Protein AF-A0A428YXH5-F1 (afdb_monomer_lite)

pLDDT: mean 94.92, std 3.74, range [67.31, 98.81]

Radius of gyration: 22.17 Å; chains: 1; bounding box: 50×58×54 Å

Structure (mmCIF, N/CA/C/O backbone):
data_AF-A0A428YXH5-F1
#
_entry.id   AF-A0A428YXH5-F1
#
loop_
_atom_site.group_PDB
_atom_site.id
_atom_site.type_symbol
_atom_site.label_atom_id
_atom_site.label_alt_id
_atom_site.label_comp_id
_atom_site.label_asym_id
_atom_site.label_entity_id
_atom_site.label_seq_id
_atom_site.pdbx_PDB_ins_code
_atom_site.Cartn_x
_atom_site.Cartn_y
_atom_site.Cartn_z
_atom_site.occupancy
_atom_site.B_iso_or_equiv
_atom_site.auth_seq_id
_atom_site.auth_comp_id
_atom_site.auth_asym_id
_atom_site.auth_atom_id
_atom_site.pdbx_PDB_model_num
ATOM 1 N N . MET A 1 1 ? 7.420 -21.047 4.484 1.00 90.00 1 MET A N 1
ATOM 2 C CA . MET A 1 1 ? 7.781 -21.861 3.305 1.00 90.00 1 MET A CA 1
ATOM 3 C C . MET A 1 1 ? 7.416 -21.062 2.076 1.00 90.00 1 MET A C 1
ATOM 5 O O . MET A 1 1 ? 6.376 -20.419 2.118 1.00 90.00 1 MET A O 1
ATOM 9 N N . GLU A 1 2 ? 8.253 -21.081 1.046 1.00 94.19 2 GLU A N 1
ATOM 10 C CA . GLU A 1 2 ? 8.019 -20.369 -0.214 1.00 94.19 2 GLU A CA 1
ATOM 11 C C . GLU A 1 2 ? 7.899 -21.374 -1.360 1.00 94.19 2 GLU A C 1
ATOM 13 O O . GLU A 1 2 ? 8.556 -22.419 -1.335 1.00 94.19 2 GLU A O 1
ATOM 18 N N . TRP A 1 3 ? 7.028 -21.085 -2.321 1.00 95.62 3 TRP A N 1
ATOM 19 C CA . TRP A 1 3 ? 6.776 -21.913 -3.494 1.00 95.62 3 TRP A CA 1
ATOM 20 C C . TRP A 1 3 ? 6.315 -21.038 -4.667 1.00 95.62 3 TRP A C 1
ATOM 22 O O . TRP A 1 3 ? 5.661 -20.019 -4.453 1.00 95.62 3 TRP A O 1
ATOM 32 N N . SER A 1 4 ? 6.641 -21.446 -5.894 1.00 96.00 4 SER A N 1
ATOM 33 C CA . SER A 1 4 ? 6.194 -20.790 -7.127 1.00 96.00 4 SER A CA 1
ATOM 34 C C . SER A 1 4 ? 5.647 -21.825 -8.111 1.00 96.00 4 SER A C 1
ATOM 36 O O . SER A 1 4 ? 6.194 -22.926 -8.239 1.00 96.00 4 SER A O 1
ATOM 38 N N . GLY A 1 5 ? 4.566 -21.471 -8.804 1.00 94.06 5 GLY A N 1
ATOM 39 C CA . GLY A 1 5 ? 3.959 -22.272 -9.863 1.00 94.06 5 GLY A CA 1
ATOM 40 C C . GLY A 1 5 ? 2.833 -23.196 -9.377 1.00 94.06 5 GLY A C 1
ATOM 41 O O . GLY A 1 5 ? 2.255 -22.978 -8.312 1.00 94.06 5 GLY A O 1
ATOM 42 N N . PRO A 1 6 ? 2.483 -24.251 -10.135 1.00 94.25 6 PRO A N 1
ATOM 43 C CA . PRO A 1 6 ? 1.333 -25.102 -9.824 1.00 94.25 6 PRO A CA 1
ATOM 44 C C . PRO A 1 6 ? 1.511 -25.944 -8.558 1.00 94.25 6 PRO A C 1
ATOM 46 O O . PRO A 1 6 ? 2.630 -26.153 -8.076 1.00 94.25 6 PRO A O 1
ATOM 49 N N . ASP A 1 7 ? 0.397 -26.481 -8.046 1.00 92.75 7 ASP A N 1
ATOM 50 C CA . ASP A 1 7 ? 0.422 -27.456 -6.955 1.00 92.75 7 ASP A CA 1
ATOM 51 C C . ASP A 1 7 ? 1.042 -28.766 -7.451 1.00 92.75 7 ASP A C 1
ATOM 53 O O . ASP A 1 7 ? 0.392 -29.591 -8.090 1.00 92.75 7 ASP A O 1
ATOM 57 N N . ARG A 1 8 ? 2.340 -28.949 -7.192 1.00 93.62 8 ARG A N 1
ATOM 58 C CA . ARG A 1 8 ? 3.073 -30.190 -7.489 1.00 93.62 8 ARG A CA 1
ATOM 59 C C . ARG A 1 8 ? 3.195 -31.068 -6.239 1.00 93.62 8 ARG A C 1
ATOM 61 O O . ARG A 1 8 ? 4.248 -31.651 -5.992 1.00 93.62 8 ARG A O 1
ATOM 68 N N . GLY A 1 9 ? 2.132 -31.119 -5.431 1.00 93.94 9 GLY A N 1
ATOM 69 C CA . GLY A 1 9 ? 2.087 -31.827 -4.147 1.00 93.94 9 GLY A CA 1
ATOM 70 C C . GLY A 1 9 ? 2.561 -30.981 -2.962 1.00 93.94 9 GLY A C 1
ATOM 71 O O . GLY A 1 9 ? 2.849 -31.516 -1.888 1.00 93.94 9 GLY A O 1
ATOM 72 N N . ILE A 1 10 ? 2.656 -29.659 -3.134 1.00 94.31 10 ILE A N 1
ATOM 73 C CA . ILE A 1 10 ? 3.102 -28.751 -2.074 1.00 94.31 10 ILE A CA 1
ATOM 74 C C . ILE A 1 10 ? 2.068 -28.688 -0.947 1.00 94.31 10 ILE A C 1
ATOM 76 O O . ILE A 1 10 ? 2.450 -28.689 0.226 1.00 94.31 10 ILE A O 1
ATOM 80 N N . ALA A 1 11 ? 0.772 -28.713 -1.273 1.00 93.62 11 ALA A N 1
ATOM 81 C CA . ALA A 1 11 ? -0.293 -28.703 -0.274 1.00 93.62 11 ALA A CA 1
ATOM 82 C C . ALA A 1 11 ? -0.211 -29.928 0.655 1.00 93.62 11 ALA A C 1
ATOM 84 O O . ALA A 1 11 ? -0.245 -29.785 1.882 1.00 93.62 11 ALA A O 1
ATOM 85 N N . ASP A 1 12 ? -0.001 -31.119 0.086 1.00 95.06 12 ASP A N 1
ATOM 86 C CA . ASP A 1 12 ? 0.174 -32.362 0.842 1.00 95.06 12 ASP A CA 1
ATOM 87 C C . ASP A 1 12 ? 1.470 -32.361 1.661 1.00 95.06 12 ASP A C 1
ATOM 89 O O . ASP A 1 12 ? 1.466 -32.727 2.841 1.00 95.06 12 ASP A O 1
ATOM 93 N N . ALA A 1 13 ? 2.578 -31.890 1.078 1.00 94.25 13 ALA A N 1
ATOM 94 C CA . ALA A 1 13 ? 3.861 -31.791 1.771 1.00 94.25 13 ALA A CA 1
ATOM 95 C C . ALA A 1 13 ? 3.795 -30.847 2.984 1.00 94.25 13 ALA A C 1
ATOM 97 O O . ALA A 1 13 ? 4.360 -31.145 4.042 1.00 94.25 13 ALA A O 1
ATOM 98 N N . VAL A 1 14 ? 3.083 -29.724 2.856 1.00 95.19 14 VAL A N 1
ATOM 99 C CA . VAL A 1 14 ? 2.804 -28.805 3.967 1.00 95.19 14 VAL A CA 1
ATOM 100 C C . VAL A 1 14 ? 1.867 -29.463 4.981 1.00 95.19 14 VAL A C 1
ATOM 102 O O . VAL A 1 14 ? 2.112 -29.374 6.184 1.00 95.19 14 VAL A O 1
ATOM 105 N N . GLY A 1 15 ? 0.830 -30.169 4.523 1.00 93.69 15 GLY A N 1
ATOM 106 C CA . GLY A 1 15 ? -0.119 -30.884 5.379 1.00 93.69 15 GLY A CA 1
ATOM 107 C C . GLY A 1 15 ? 0.528 -31.953 6.261 1.00 93.69 15 GLY A C 1
ATOM 108 O O . GLY A 1 15 ? 0.176 -32.090 7.433 1.00 93.69 15 GLY A O 1
ATOM 109 N N . ALA A 1 16 ? 1.531 -32.659 5.739 1.00 94.50 16 ALA A N 1
ATOM 110 C CA . ALA A 1 16 ? 2.276 -33.676 6.476 1.00 94.50 16 ALA A CA 1
ATOM 111 C C . ALA A 1 16 ? 3.211 -33.096 7.559 1.00 94.50 16 ALA A C 1
ATOM 113 O O . ALA A 1 16 ? 3.666 -33.827 8.442 1.00 94.50 16 ALA A O 1
ATOM 114 N N . ARG A 1 17 ? 3.515 -31.790 7.523 1.00 92.94 17 ARG A N 1
ATOM 115 C CA . ARG A 1 17 ? 4.521 -31.152 8.385 1.00 92.94 17 ARG A CA 1
ATOM 116 C C . ARG A 1 17 ? 3.881 -30.203 9.389 1.00 92.94 17 ARG A C 1
ATOM 118 O O . ARG A 1 17 ? 3.603 -29.042 9.107 1.00 92.94 17 ARG A O 1
ATOM 125 N N . LEU A 1 18 ? 3.753 -30.674 10.627 1.00 85.06 18 LEU A N 1
ATOM 126 C CA . LEU A 1 18 ? 3.058 -29.955 11.705 1.00 85.06 18 LEU A CA 1
ATOM 127 C C . LEU A 1 18 ? 3.687 -28.600 12.080 1.00 85.06 18 LEU A C 1
ATOM 129 O O . LEU A 1 18 ? 2.999 -27.755 12.652 1.00 85.06 18 LEU A O 1
ATOM 133 N N . GLY A 1 19 ? 4.974 -28.402 11.777 1.00 91.88 19 GLY A N 1
ATOM 134 C CA . GLY A 1 19 ? 5.712 -27.172 12.076 1.00 91.88 19 GLY A CA 1
ATOM 135 C C . GLY A 1 19 ? 5.505 -26.036 11.069 1.00 91.88 19 GLY A C 1
ATOM 136 O O . GLY A 1 19 ? 5.832 -24.893 11.377 1.00 91.88 19 GLY A O 1
ATOM 137 N N . ILE A 1 20 ? 4.952 -26.303 9.881 1.00 93.94 20 ILE A N 1
ATOM 138 C CA . ILE A 1 20 ? 4.776 -25.264 8.860 1.00 93.94 20 ILE A CA 1
ATOM 139 C C . ILE A 1 20 ? 3.468 -24.515 9.121 1.00 93.94 20 ILE A C 1
ATOM 141 O O . ILE A 1 20 ? 2.376 -25.063 8.990 1.00 93.94 20 ILE A O 1
ATOM 145 N N . ARG A 1 21 ? 3.586 -23.237 9.498 1.00 96.69 21 ARG A N 1
ATOM 146 C CA . ARG A 1 21 ? 2.443 -22.347 9.785 1.00 96.69 21 ARG A CA 1
ATOM 147 C C . ARG A 1 21 ? 2.279 -21.208 8.773 1.00 96.69 21 ARG A C 1
ATOM 149 O O . ARG A 1 21 ? 1.252 -20.537 8.802 1.00 96.69 21 ARG A O 1
ATOM 156 N N . PHE A 1 22 ? 3.257 -21.028 7.885 1.00 97.00 22 PHE A N 1
ATOM 157 C CA . PHE A 1 22 ? 3.328 -19.931 6.919 1.00 97.00 22 PHE A CA 1
ATOM 158 C C . PHE A 1 22 ? 3.667 -20.472 5.530 1.00 97.00 22 PHE A C 1
ATOM 160 O O . PHE A 1 22 ? 4.680 -21.171 5.371 1.00 97.00 22 PHE A O 1
ATOM 167 N N . LEU A 1 23 ? 2.854 -20.112 4.539 1.00 97.44 23 LEU A N 1
ATOM 168 C CA . LEU A 1 23 ? 3.078 -20.432 3.132 1.00 97.44 23 LEU A CA 1
ATOM 169 C C . LEU A 1 23 ? 2.998 -19.161 2.286 1.00 97.44 23 LEU A C 1
ATOM 171 O O . LEU A 1 23 ? 1.992 -18.455 2.316 1.00 97.44 23 LEU A O 1
ATOM 175 N N . TYR A 1 24 ? 4.057 -18.908 1.529 1.00 97.31 24 TYR A N 1
ATOM 176 C CA . TYR A 1 24 ? 4.120 -17.916 0.467 1.00 97.31 24 TYR A CA 1
ATOM 177 C C . TYR A 1 24 ? 4.085 -18.673 -0.854 1.00 97.31 24 TYR A C 1
ATOM 179 O O . TYR A 1 24 ? 4.932 -19.534 -1.085 1.00 97.31 24 TYR A O 1
ATOM 187 N N . TRP A 1 25 ? 3.093 -18.390 -1.685 1.00 97.69 25 TRP A N 1
ATOM 188 C CA . TRP A 1 25 ? 2.884 -19.080 -2.947 1.00 97.69 25 TRP A CA 1
ATOM 189 C C . TRP A 1 25 ? 2.698 -18.047 -4.059 1.00 97.69 25 TRP A C 1
ATOM 191 O O . TRP A 1 25 ? 1.681 -17.351 -4.090 1.00 97.69 25 TRP A O 1
ATOM 201 N N . SER A 1 26 ? 3.690 -17.919 -4.942 1.00 96.38 26 SER A N 1
ATOM 202 C CA . SER A 1 26 ? 3.596 -17.100 -6.157 1.00 96.38 26 SER A CA 1
ATOM 203 C C . SER A 1 26 ? 3.198 -17.943 -7.365 1.00 96.38 26 SER A C 1
ATOM 205 O O . SER A 1 26 ? 3.403 -19.155 -7.383 1.00 96.38 26 SER A O 1
ATOM 207 N N . ASP A 1 27 ? 2.624 -17.313 -8.386 1.00 95.38 27 ASP A N 1
ATOM 208 C CA . ASP A 1 27 ? 2.229 -17.986 -9.631 1.00 95.38 27 ASP A CA 1
ATOM 209 C C . ASP A 1 27 ? 1.323 -19.202 -9.375 1.00 95.38 27 ASP A C 1
ATOM 211 O O . ASP A 1 27 ? 1.410 -20.234 -10.042 1.00 95.38 27 ASP A O 1
ATOM 215 N N . ALA A 1 28 ? 0.479 -19.096 -8.344 1.00 95.75 28 ALA A N 1
ATOM 216 C CA . ALA A 1 28 ? -0.503 -20.108 -8.010 1.00 95.75 28 ALA A CA 1
ATOM 217 C C . ALA A 1 28 ? -1.552 -20.195 -9.124 1.00 95.75 28 ALA A C 1
ATOM 219 O O . ALA A 1 28 ? -2.045 -19.175 -9.609 1.00 95.75 28 ALA A O 1
ATOM 220 N N . VAL A 1 29 ? -1.922 -21.414 -9.509 1.00 95.69 29 VAL A N 1
ATOM 221 C CA . VAL A 1 29 ? -2.861 -21.651 -10.612 1.00 95.69 29 VAL A CA 1
ATOM 222 C C . VAL A 1 29 ? -3.958 -22.621 -10.198 1.00 95.69 29 VAL A C 1
ATOM 224 O O . VAL A 1 29 ? -3.725 -23.553 -9.426 1.00 95.69 29 VAL A O 1
ATOM 227 N N . GLY A 1 30 ? -5.153 -22.433 -10.754 1.00 96.00 30 GLY A N 1
ATOM 228 C CA . GLY A 1 30 ? -6.262 -23.366 -10.596 1.00 96.00 30 GLY A CA 1
ATOM 229 C C . GLY A 1 30 ? -6.891 -23.353 -9.204 1.00 96.00 30 GLY A C 1
ATOM 230 O O . GLY A 1 30 ? -7.218 -22.295 -8.675 1.00 96.00 30 GLY A O 1
ATOM 231 N N . ASP A 1 31 ? -7.134 -24.537 -8.647 1.00 97.38 31 ASP A N 1
ATOM 232 C CA . ASP A 1 31 ? -7.886 -24.733 -7.407 1.00 97.38 31 ASP A CA 1
ATOM 233 C C . ASP A 1 31 ? -6.962 -25.278 -6.313 1.00 97.38 31 ASP A C 1
ATOM 235 O O . ASP A 1 31 ? -6.373 -26.347 -6.472 1.00 97.38 31 ASP A O 1
ATOM 239 N N . LEU A 1 32 ? -6.845 -24.558 -5.197 1.00 97.62 32 LEU A N 1
ATOM 240 C CA . LEU A 1 32 ? -5.977 -24.928 -4.079 1.00 97.62 32 LEU A CA 1
ATOM 241 C C . LEU A 1 32 ? -6.790 -25.463 -2.899 1.00 97.62 32 LEU A C 1
ATOM 243 O O . LEU A 1 32 ? -7.682 -24.782 -2.391 1.00 97.62 32 LEU A O 1
ATOM 247 N N . ASP A 1 33 ? -6.439 -26.645 -2.388 1.00 97.69 33 ASP A N 1
ATOM 248 C CA . ASP A 1 33 ? -7.024 -27.187 -1.155 1.00 97.69 33 ASP A CA 1
ATOM 249 C C . ASP A 1 33 ? -5.986 -27.241 -0.029 1.00 97.69 33 ASP A C 1
ATOM 251 O O . ASP A 1 33 ? -5.164 -28.150 0.065 1.00 97.69 33 ASP A O 1
ATOM 255 N N . LEU A 1 34 ? -6.045 -26.258 0.868 1.00 97.75 34 LEU A N 1
ATOM 256 C CA .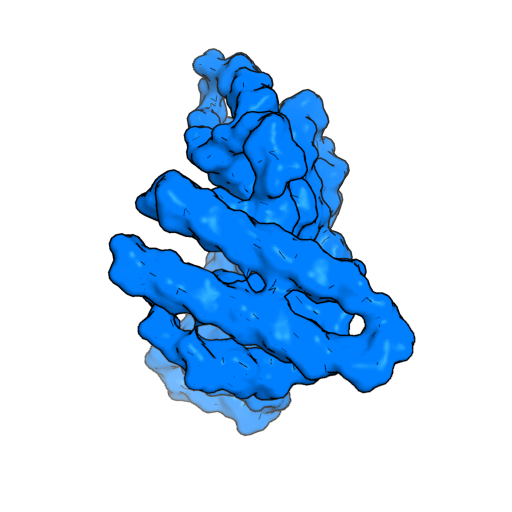 LEU A 1 34 ? -5.148 -26.142 2.016 1.00 97.75 34 LEU A CA 1
ATOM 257 C C . LEU A 1 34 ? -5.793 -26.656 3.309 1.00 97.75 34 LEU A C 1
ATOM 259 O O . LEU A 1 34 ? -5.198 -26.517 4.382 1.00 97.75 34 LEU A O 1
ATOM 263 N N . ARG A 1 35 ? -6.987 -27.268 3.257 1.00 97.19 35 ARG A N 1
ATOM 264 C CA . ARG A 1 35 ? -7.757 -27.641 4.462 1.00 97.19 35 ARG A CA 1
ATOM 265 C C . ARG A 1 35 ? -7.048 -28.654 5.354 1.00 97.19 35 ARG A C 1
ATOM 267 O O . ARG A 1 35 ? -7.278 -28.671 6.562 1.00 97.19 35 ARG A O 1
ATOM 274 N N . ARG A 1 36 ? -6.183 -29.487 4.769 1.00 95.69 36 ARG A N 1
ATOM 275 C CA . ARG A 1 36 ? -5.393 -30.511 5.478 1.00 95.69 36 ARG A CA 1
ATOM 276 C C . ARG A 1 36 ? -4.129 -29.955 6.138 1.00 95.69 36 ARG A C 1
ATOM 278 O O . ARG A 1 36 ? -3.416 -30.697 6.808 1.00 95.69 36 ARG A O 1
ATOM 285 N N . THR A 1 37 ? -3.845 -28.668 5.956 1.00 96.69 37 THR A N 1
ATOM 286 C CA . THR A 1 37 ? -2.681 -28.002 6.545 1.00 96.69 37 THR A CA 1
ATOM 287 C C . THR A 1 37 ? -2.984 -27.432 7.933 1.00 96.69 37 THR A C 1
ATOM 289 O O . THR A 1 37 ? -4.124 -27.418 8.397 1.00 96.69 37 THR A O 1
ATOM 292 N N . ARG A 1 38 ? -1.942 -26.941 8.613 1.00 96.00 38 ARG A N 1
ATOM 293 C CA . ARG A 1 38 ? -2.053 -26.175 9.869 1.00 96.00 38 ARG A CA 1
ATOM 294 C C . ARG A 1 38 ? -1.663 -24.711 9.685 1.00 96.00 38 ARG A C 1
ATOM 296 O O . ARG A 1 38 ? -1.246 -24.056 10.642 1.00 96.00 38 ARG A O 1
ATOM 303 N N . LEU A 1 39 ? -1.747 -24.200 8.457 1.00 97.88 39 LEU A N 1
ATOM 304 C CA . LEU A 1 39 ? -1.348 -22.831 8.156 1.00 97.88 39 LEU A CA 1
ATOM 305 C C . LEU A 1 39 ? -2.162 -21.839 8.996 1.00 97.88 39 LEU A C 1
ATOM 307 O O . LEU A 1 39 ? -3.370 -21.999 9.179 1.00 97.88 39 LEU A O 1
ATOM 311 N N . ARG A 1 40 ? -1.459 -20.843 9.533 1.00 98.00 40 ARG A N 1
ATOM 312 C CA . ARG A 1 40 ? -2.026 -19.637 10.149 1.00 98.00 40 ARG A CA 1
ATOM 313 C C . ARG A 1 40 ? -2.005 -18.475 9.181 1.00 98.00 40 ARG A C 1
ATOM 315 O O . ARG A 1 40 ? -2.922 -17.667 9.184 1.00 98.00 40 ARG A O 1
ATOM 322 N N . THR A 1 41 ? -0.995 -18.434 8.322 1.00 98.38 41 THR A N 1
ATOM 323 C CA . THR A 1 41 ? -0.842 -17.382 7.330 1.00 98.38 41 THR A CA 1
ATOM 324 C C . THR A 1 41 ? -0.605 -17.993 5.966 1.00 98.38 41 THR A C 1
ATOM 326 O O . THR A 1 41 ? 0.246 -18.875 5.803 1.00 98.38 41 THR A O 1
ATOM 329 N N . VAL A 1 42 ? -1.333 -17.479 4.984 1.00 98.12 42 VAL A N 1
ATOM 330 C CA . VAL A 1 42 ? -1.078 -17.752 3.576 1.00 98.12 42 VAL A CA 1
ATOM 331 C C . VAL A 1 42 ? -0.921 -16.433 2.830 1.00 98.12 42 VAL A C 1
ATOM 333 O O . VAL A 1 42 ? -1.698 -15.503 3.040 1.00 98.12 42 VAL A O 1
ATOM 336 N N . ARG A 1 43 ? 0.099 -16.349 1.979 1.00 98.31 43 ARG A N 1
ATOM 337 C CA . ARG A 1 43 ? 0.273 -15.281 0.996 1.00 98.31 43 ARG A CA 1
ATOM 338 C C . ARG A 1 43 ? 0.200 -15.900 -0.387 1.00 98.31 43 ARG A C 1
ATOM 340 O O . ARG A 1 43 ? 1.025 -16.754 -0.695 1.00 98.31 43 ARG A O 1
ATOM 347 N N . LEU A 1 44 ? -0.765 -15.468 -1.187 1.00 97.94 44 LEU A N 1
ATOM 348 C CA . LEU A 1 44 ? -1.011 -15.998 -2.523 1.00 97.94 44 LEU A CA 1
ATOM 349 C C . LEU A 1 44 ? -0.906 -14.886 -3.564 1.00 97.94 44 LEU A C 1
ATOM 351 O O . LEU A 1 44 ? -1.369 -13.766 -3.341 1.00 97.94 44 LEU A O 1
ATOM 355 N N . ALA A 1 45 ? -0.310 -15.222 -4.699 1.00 96.75 45 ALA A N 1
ATOM 356 C CA . ALA A 1 45 ? -0.332 -14.433 -5.921 1.00 96.75 45 ALA A CA 1
ATOM 357 C C . ALA A 1 45 ? -0.472 -15.393 -7.106 1.00 96.75 45 ALA A C 1
ATOM 359 O O . ALA A 1 45 ? 0.145 -16.459 -7.099 1.00 96.75 45 ALA A O 1
ATOM 360 N N . GLY A 1 46 ? -1.266 -15.030 -8.109 1.00 95.19 46 GLY A N 1
ATOM 361 C CA . GLY A 1 46 ? -1.436 -15.850 -9.306 1.00 95.19 46 GLY A CA 1
ATOM 362 C C . GLY A 1 46 ? -2.667 -15.456 -10.110 1.00 95.19 46 GLY A C 1
ATOM 363 O O . GLY A 1 46 ? -3.790 -15.570 -9.623 1.00 95.19 46 GLY A O 1
ATOM 364 N N . ALA A 1 47 ? -2.454 -15.018 -11.351 1.00 93.94 47 ALA A N 1
ATOM 365 C CA . ALA A 1 47 ? -3.524 -14.557 -12.236 1.00 93.94 47 ALA A CA 1
ATOM 366 C C . ALA A 1 47 ? -4.504 -15.677 -12.638 1.00 93.94 47 ALA A C 1
ATOM 368 O O . ALA A 1 47 ? -5.662 -15.410 -12.941 1.00 93.94 47 ALA A O 1
ATOM 369 N N . GLU A 1 48 ? -4.058 -16.936 -12.615 1.00 95.69 48 GLU A N 1
ATOM 370 C CA . GLU A 1 48 ? -4.873 -18.106 -12.976 1.00 95.69 48 GLU A CA 1
ATOM 371 C C . GLU A 1 48 ? -5.497 -18.815 -11.758 1.00 95.69 48 GLU A C 1
ATOM 373 O O . GLU A 1 48 ? -6.051 -19.913 -11.885 1.00 95.69 48 GLU A O 1
ATOM 378 N N . LEU A 1 49 ? -5.393 -18.232 -10.560 1.00 97.00 49 LEU A N 1
ATOM 379 C CA . LEU A 1 49 ? -5.966 -18.796 -9.342 1.00 97.00 49 LEU A CA 1
ATOM 380 C C . LEU A 1 49 ? -7.497 -18.664 -9.355 1.00 97.00 49 LEU A C 1
ATOM 382 O O . LEU A 1 49 ? -8.038 -17.565 -9.376 1.00 97.00 49 LEU A O 1
ATOM 386 N N . ARG A 1 50 ? -8.219 -19.782 -9.296 1.00 97.69 50 ARG A N 1
ATOM 387 C CA . ARG A 1 50 ? -9.692 -19.803 -9.334 1.00 97.69 50 ARG A CA 1
ATOM 388 C C . ARG A 1 50 ? -10.324 -19.941 -7.962 1.00 97.69 50 ARG A C 1
ATOM 390 O O . ARG A 1 50 ? -11.299 -19.251 -7.660 1.00 97.69 50 ARG A O 1
ATOM 397 N N . SER A 1 51 ? -9.798 -20.841 -7.134 1.00 98.19 51 SER A N 1
ATOM 398 C CA . SER A 1 51 ? -10.344 -21.072 -5.802 1.00 98.19 51 SER A CA 1
ATOM 399 C C . SER A 1 51 ? -9.291 -21.482 -4.782 1.00 98.19 51 SER A C 1
ATOM 401 O O . SER A 1 51 ? -8.263 -22.071 -5.114 1.00 98.19 51 SER A O 1
ATOM 403 N N . VAL A 1 52 ? -9.557 -21.161 -3.515 1.00 98.38 52 VAL A N 1
ATOM 404 C CA . VAL A 1 52 ? -8.717 -21.549 -2.380 1.00 98.38 52 VAL A CA 1
ATOM 405 C C . VAL A 1 52 ? -9.598 -22.015 -1.234 1.00 98.38 52 VAL A C 1
ATOM 407 O O . VAL A 1 52 ? -10.447 -21.267 -0.752 1.00 98.38 52 VAL A O 1
ATOM 410 N N . ARG A 1 53 ? -9.354 -23.226 -0.736 1.00 98.56 53 ARG A N 1
ATOM 411 C CA . ARG A 1 53 ? -9.965 -23.727 0.499 1.00 98.56 53 ARG A CA 1
ATOM 412 C C . ARG A 1 53 ? -8.986 -23.635 1.652 1.00 98.56 53 ARG A C 1
ATOM 414 O O . ARG A 1 53 ? -7.929 -24.262 1.624 1.00 98.56 53 ARG A O 1
ATOM 421 N N . LEU A 1 54 ? -9.332 -22.863 2.675 1.00 98.44 54 LEU A N 1
ATOM 422 C CA . LEU A 1 54 ? -8.428 -22.536 3.774 1.00 98.44 54 LEU A CA 1
ATOM 423 C C . LEU A 1 54 ? -8.572 -23.513 4.954 1.00 98.44 54 LEU A C 1
ATOM 425 O O . LEU A 1 54 ? -9.666 -24.020 5.220 1.00 98.44 54 LEU A O 1
ATOM 429 N N . PRO A 1 55 ? -7.490 -23.784 5.708 1.00 97.56 55 PRO A N 1
ATOM 430 C CA . PRO A 1 55 ? -7.573 -24.599 6.915 1.00 97.56 55 PRO A CA 1
ATOM 431 C C . PRO A 1 55 ? -8.330 -23.878 8.031 1.00 97.56 55 PRO A C 1
ATOM 433 O O . PRO A 1 55 ? -8.314 -22.655 8.136 1.00 97.56 55 PRO A O 1
ATOM 436 N N . ARG A 1 56 ? -8.905 -24.651 8.961 1.00 96.69 56 ARG A N 1
ATOM 437 C CA . ARG A 1 56 ? -9.573 -24.120 10.168 1.00 96.69 56 ARG A CA 1
ATOM 438 C C . ARG A 1 56 ? -8.675 -23.265 11.064 1.00 96.69 56 ARG A C 1
ATOM 440 O O . ARG A 1 56 ? -9.182 -22.501 11.874 1.00 96.69 56 ARG A O 1
ATOM 447 N N . SER A 1 57 ? -7.361 -23.429 10.954 1.00 96.75 57 SER A N 1
ATOM 448 C CA . SER A 1 57 ? -6.365 -22.690 11.729 1.00 96.75 57 SER A CA 1
ATOM 449 C C . SER A 1 57 ? -5.962 -21.350 11.116 1.00 96.75 57 SER A C 1
ATOM 451 O O . SER A 1 57 ? -5.054 -20.724 11.659 1.00 96.75 57 SER A O 1
ATOM 453 N N . ILE A 1 58 ? -6.544 -20.957 9.978 1.00 98.12 58 ILE A N 1
ATOM 454 C CA . ILE A 1 58 ? -6.156 -19.732 9.283 1.00 98.12 58 ILE A CA 1
ATOM 455 C C . ILE A 1 58 ? -6.495 -18.497 10.128 1.00 98.12 58 ILE A C 1
ATOM 457 O O . ILE A 1 58 ? -7.573 -18.397 10.708 1.00 98.12 58 ILE A O 1
ATOM 461 N N . GLU A 1 59 ? -5.547 -17.570 10.190 1.00 98.25 59 GLU A N 1
ATOM 462 C CA . GLU A 1 59 ? -5.625 -16.313 10.939 1.00 98.25 59 GLU A CA 1
ATOM 463 C C . GLU A 1 59 ? -5.372 -15.119 10.007 1.00 98.25 59 GLU A C 1
ATOM 465 O O . GLU A 1 59 ? -5.993 -14.076 10.166 1.00 98.25 59 GLU A O 1
ATOM 470 N N . THR A 1 60 ? -4.510 -15.267 8.997 1.00 98.56 60 THR A N 1
ATOM 471 C CA . THR A 1 60 ? -4.186 -14.200 8.041 1.00 98.56 60 THR A CA 1
ATOM 472 C C . THR A 1 60 ? -4.183 -14.723 6.613 1.00 98.56 60 THR A C 1
ATOM 474 O O . THR A 1 60 ? -3.551 -15.739 6.309 1.00 98.56 60 THR A O 1
ATOM 477 N N . VAL A 1 61 ? -4.836 -13.989 5.720 1.00 98.56 61 VAL A N 1
ATOM 478 C CA . VAL A 1 61 ? -4.820 -14.252 4.280 1.00 98.56 61 VAL A CA 1
ATOM 479 C C . VAL A 1 61 ? -4.328 -12.994 3.587 1.00 98.56 61 VAL A C 1
ATOM 481 O O . VAL A 1 61 ? -4.960 -11.949 3.696 1.00 98.56 61 VAL A O 1
ATOM 484 N N . LEU A 1 62 ? -3.200 -13.095 2.888 1.00 98.56 62 LEU A N 1
ATOM 485 C CA . LEU A 1 62 ? -2.678 -12.027 2.045 1.00 98.56 62 LEU A CA 1
ATOM 486 C C . LEU A 1 62 ? -2.826 -12.424 0.582 1.00 98.56 62 LEU A C 1
ATOM 488 O O . LEU A 1 62 ? -2.285 -13.446 0.163 1.00 98.56 62 LEU A O 1
ATOM 492 N N . LEU A 1 63 ? -3.524 -11.607 -0.196 1.00 98.06 63 LEU A N 1
ATOM 493 C CA . LEU A 1 63 ? -3.665 -11.792 -1.635 1.00 98.06 63 LEU A CA 1
ATOM 494 C C . LEU A 1 63 ? -3.049 -10.601 -2.356 1.00 98.06 63 LEU A C 1
ATOM 496 O O . LEU A 1 63 ? -3.312 -9.450 -2.000 1.00 98.06 63 LEU A O 1
ATOM 500 N N . ARG A 1 64 ? -2.215 -10.894 -3.349 1.00 96.12 64 ARG A N 1
ATOM 501 C CA . ARG A 1 64 ? -1.678 -9.901 -4.275 1.00 96.12 64 ARG A CA 1
ATOM 502 C C . ARG A 1 64 ? -2.404 -10.027 -5.606 1.00 96.12 64 ARG A C 1
ATOM 504 O O . ARG A 1 64 ? -2.433 -11.132 -6.143 1.00 96.12 64 ARG A O 1
ATOM 511 N N . ASP A 1 65 ? -2.975 -8.917 -6.069 1.00 94.94 65 ASP A N 1
ATOM 512 C CA . ASP A 1 65 ? -3.701 -8.790 -7.340 1.00 94.94 65 ASP A CA 1
ATOM 513 C C . ASP A 1 65 ? -4.614 -10.003 -7.624 1.00 94.94 65 ASP A C 1
ATOM 515 O O . ASP A 1 65 ? -4.416 -10.721 -8.609 1.00 94.94 65 ASP A O 1
ATOM 519 N N . PRO A 1 66 ? -5.565 -10.323 -6.717 1.00 95.75 66 PRO A N 1
ATOM 520 C CA . PRO A 1 66 ? -6.405 -11.500 -6.879 1.00 95.75 66 PRO A CA 1
ATOM 521 C C . PRO A 1 66 ? -7.259 -11.376 -8.151 1.00 95.75 66 PRO A C 1
ATOM 523 O O . PRO A 1 66 ? -7.857 -10.324 -8.383 1.00 95.75 66 PRO A O 1
ATOM 526 N N . PRO A 1 67 ? -7.379 -12.446 -8.956 1.00 94.62 67 PRO A N 1
ATOM 527 C CA . PRO A 1 67 ? -8.178 -12.399 -10.169 1.00 94.62 67 PRO A CA 1
ATOM 528 C C . PRO A 1 67 ? -9.661 -12.192 -9.854 1.00 94.62 67 PRO A C 1
ATOM 530 O O . PRO A 1 67 ? -10.192 -12.668 -8.840 1.00 94.62 67 PRO A O 1
ATOM 533 N N . ALA A 1 68 ? -10.350 -11.512 -10.771 1.00 92.06 68 ALA A N 1
ATOM 534 C CA . ALA A 1 68 ? -11.790 -11.329 -10.694 1.00 92.06 68 ALA A CA 1
ATOM 535 C C . ALA A 1 68 ? -12.495 -12.696 -10.612 1.00 92.06 68 ALA A C 1
ATOM 537 O O . ALA A 1 68 ? -12.267 -13.587 -11.429 1.00 92.06 68 ALA A O 1
ATOM 538 N N . GLY A 1 69 ? -13.356 -12.867 -9.608 1.00 93.62 69 GLY A N 1
ATOM 539 C CA . GLY A 1 69 ? -14.111 -14.105 -9.399 1.00 93.62 69 GLY A CA 1
ATOM 540 C C . GLY A 1 69 ? -13.449 -15.145 -8.491 1.00 93.62 69 GLY A C 1
ATOM 541 O O . GLY A 1 69 ? -14.071 -16.185 -8.261 1.00 93.62 69 GLY A O 1
ATOM 542 N N . LEU A 1 70 ? -12.262 -14.868 -7.928 1.00 97.62 70 LEU A N 1
ATOM 543 C CA . LEU A 1 70 ? -11.619 -15.742 -6.941 1.00 97.62 70 LEU A CA 1
ATOM 544 C C . LEU A 1 70 ? -12.600 -16.145 -5.821 1.00 97.62 70 LEU A C 1
ATOM 546 O O . LEU A 1 70 ? -13.201 -15.300 -5.143 1.00 97.62 70 LEU A O 1
ATOM 550 N N . GLN A 1 71 ? -12.744 -17.457 -5.630 1.00 98.12 71 GLN A N 1
ATOM 551 C CA . GLN A 1 71 ? -13.573 -18.061 -4.587 1.00 98.12 71 GLN A CA 1
ATOM 552 C C . GLN A 1 71 ? -12.706 -18.490 -3.403 1.00 98.12 71 GLN A C 1
ATOM 554 O O . GLN A 1 71 ? -11.789 -19.298 -3.562 1.00 98.12 71 GLN A O 1
ATOM 559 N N . VAL A 1 72 ? -13.011 -18.005 -2.201 1.00 98.38 72 VAL A N 1
ATOM 560 C CA . VAL A 1 72 ? -12.296 -18.403 -0.984 1.00 98.38 72 VAL A CA 1
ATOM 561 C C . VAL A 1 72 ? -13.241 -19.141 -0.042 1.00 98.38 72 VAL A C 1
ATOM 563 O O . VAL A 1 72 ? -14.150 -18.561 0.540 1.00 98.38 72 VAL A O 1
ATOM 566 N N . GLU A 1 73 ? -13.007 -20.435 0.161 1.00 98.44 73 GLU A N 1
ATOM 567 C CA . GLU A 1 73 ? -13.709 -21.226 1.175 1.00 98.44 73 GLU A CA 1
ATOM 568 C C . GLU A 1 73 ? -12.967 -21.073 2.509 1.00 98.44 73 GLU A C 1
ATOM 570 O O . GLU A 1 73 ? -12.040 -21.828 2.826 1.00 98.44 73 GLU A O 1
ATOM 575 N N . ALA A 1 74 ? -13.348 -20.049 3.275 1.00 97.56 74 ALA A N 1
ATOM 576 C CA . ALA A 1 74 ? -12.824 -19.787 4.610 1.00 97.56 74 ALA A CA 1
ATOM 577 C C . ALA A 1 74 ? -13.746 -20.365 5.703 1.00 97.56 74 ALA A C 1
ATOM 579 O O . ALA A 1 74 ? -14.973 -20.293 5.580 1.00 97.56 74 ALA A O 1
ATOM 580 N N . PRO A 1 75 ? -13.189 -20.876 6.817 1.00 96.62 75 PRO A N 1
ATOM 581 C CA . PRO A 1 75 ? -13.971 -21.185 8.011 1.00 96.62 75 PRO A CA 1
ATOM 582 C C . PRO A 1 75 ? -14.800 -19.974 8.455 1.00 96.62 75 PRO A C 1
ATOM 584 O O . PRO A 1 75 ? -14.277 -18.860 8.531 1.00 96.62 75 PRO A O 1
ATOM 587 N N . ASP A 1 76 ? -16.083 -20.201 8.749 1.00 96.75 76 ASP A N 1
ATOM 588 C CA . ASP A 1 76 ? -17.026 -19.170 9.198 1.00 96.75 76 ASP A CA 1
ATOM 589 C C . ASP A 1 76 ? -17.023 -17.908 8.311 1.00 96.75 76 ASP A C 1
ATOM 591 O O . ASP A 1 76 ? -17.116 -16.790 8.821 1.00 96.75 76 ASP A O 1
ATOM 595 N N . GLU A 1 77 ? -16.851 -18.086 6.994 1.00 97.38 77 GLU A N 1
ATOM 596 C CA . GLU A 1 77 ? -16.770 -17.011 5.989 1.00 97.38 77 GLU A CA 1
ATOM 597 C C . GLU A 1 77 ? -15.732 -15.924 6.329 1.00 97.38 77 GLU A C 1
ATOM 599 O O . GLU A 1 77 ? -15.913 -14.745 6.019 1.00 97.38 77 GLU A O 1
ATOM 604 N N . GLY A 1 78 ? -14.646 -16.311 7.005 1.00 97.38 78 GLY A N 1
ATOM 605 C CA . GLY A 1 78 ? -13.532 -15.424 7.331 1.00 97.38 78 GLY A CA 1
ATOM 606 C C . GLY A 1 78 ? -13.674 -14.655 8.646 1.00 97.38 78 GLY A C 1
ATOM 607 O O . GLY A 1 78 ? -12.870 -13.767 8.896 1.00 97.38 78 GLY A O 1
ATOM 608 N N . SER A 1 79 ? -14.622 -14.996 9.528 1.00 96.38 79 SER A N 1
ATOM 609 C CA . SER A 1 79 ? -14.859 -14.252 10.788 1.00 96.38 79 SER A CA 1
ATOM 610 C C . SER A 1 79 ? -13.656 -14.072 11.728 1.00 96.38 79 SER A C 1
ATOM 612 O O . SER A 1 79 ? -13.686 -13.224 12.617 1.00 96.38 79 SER A O 1
ATOM 614 N N . ARG A 1 80 ? -12.591 -14.862 11.550 1.00 94.88 80 ARG A N 1
ATOM 615 C CA . ARG A 1 80 ? -11.335 -14.786 12.320 1.00 94.88 80 ARG A CA 1
ATOM 616 C C . ARG A 1 80 ? -10.114 -14.454 11.463 1.00 94.88 80 ARG A C 1
ATOM 618 O O . ARG A 1 80 ? -8.989 -14.628 11.922 1.00 94.88 80 ARG A O 1
ATOM 625 N N . VAL A 1 81 ? -10.334 -14.041 10.219 1.00 97.88 81 VAL A N 1
ATOM 626 C CA . VAL A 1 81 ? -9.275 -13.753 9.255 1.00 97.88 81 VAL A CA 1
ATOM 627 C C . VAL A 1 81 ? -8.968 -12.257 9.254 1.00 97.88 81 VAL A C 1
ATOM 629 O O . VAL A 1 81 ? -9.856 -11.437 9.032 1.00 97.88 81 VAL A O 1
ATOM 632 N N . ASP A 1 82 ? -7.693 -11.928 9.459 1.00 98.31 82 ASP A N 1
ATOM 633 C CA . ASP A 1 82 ? -7.080 -10.671 9.027 1.00 98.31 82 ASP A CA 1
ATOM 634 C C . ASP A 1 82 ? -6.825 -10.765 7.516 1.00 98.31 82 ASP A C 1
ATOM 636 O O . ASP A 1 82 ? -5.963 -11.530 7.058 1.00 98.31 82 ASP A O 1
ATOM 640 N N . LEU A 1 83 ? -7.635 -10.047 6.739 1.00 98.62 83 LEU A N 1
ATOM 641 C CA . LEU A 1 83 ? -7.559 -10.042 5.285 1.00 98.62 83 LEU A CA 1
ATOM 642 C C . LEU A 1 83 ? -6.669 -8.894 4.811 1.00 98.62 83 LEU A C 1
ATOM 644 O O . LEU A 1 83 ? -6.944 -7.726 5.072 1.00 98.62 83 LEU A O 1
ATOM 648 N N . ARG A 1 84 ? -5.633 -9.222 4.042 1.00 98.56 84 ARG A N 1
ATOM 649 C CA . ARG A 1 84 ? -4.715 -8.250 3.448 1.00 98.56 84 ARG A CA 1
ATOM 650 C C . ARG A 1 84 ? -4.773 -8.353 1.933 1.00 98.56 84 ARG A C 1
ATOM 652 O O . ARG A 1 84 ? -4.491 -9.409 1.372 1.00 98.56 84 ARG A O 1
ATOM 659 N N . LEU A 1 85 ? -5.139 -7.268 1.272 1.00 97.94 85 LEU A N 1
ATOM 660 C CA . LEU A 1 85 ? -5.292 -7.204 -0.176 1.00 97.94 85 LEU A CA 1
ATOM 661 C C . LEU A 1 85 ? -4.361 -6.133 -0.712 1.00 97.94 85 LEU A C 1
ATOM 663 O O . LEU A 1 85 ? -4.545 -4.959 -0.404 1.00 97.94 85 LEU A O 1
ATOM 667 N N . PHE A 1 86 ? -3.357 -6.541 -1.480 1.00 96.19 86 PHE A N 1
ATOM 668 C CA . PHE A 1 86 ? -2.411 -5.626 -2.113 1.00 96.19 86 PHE A CA 1
ATOM 669 C C . PHE A 1 86 ? -2.668 -5.650 -3.612 1.00 96.19 86 PHE A C 1
ATOM 671 O O . PHE A 1 86 ? -2.461 -6.683 -4.245 1.00 96.19 86 PHE A O 1
ATOM 678 N N . GLN A 1 87 ? -3.192 -4.546 -4.131 1.00 93.81 87 GLN A N 1
ATOM 679 C CA . GLN A 1 87 ? -3.690 -4.439 -5.494 1.00 93.81 87 GLN A CA 1
ATOM 680 C C . GLN A 1 87 ? -3.108 -3.184 -6.127 1.00 93.81 87 GLN A C 1
ATOM 682 O O . GLN A 1 87 ? -3.244 -2.099 -5.568 1.00 93.81 87 GLN A O 1
ATOM 687 N N . ASP A 1 88 ? -2.443 -3.327 -7.265 1.00 79.56 88 ASP A N 1
ATOM 688 C CA . ASP A 1 88 ? -1.771 -2.194 -7.908 1.00 79.56 88 ASP A CA 1
ATOM 689 C C . ASP A 1 88 ? -2.707 -1.435 -8.881 1.00 79.56 88 ASP A C 1
ATOM 691 O O . ASP A 1 88 ? -2.416 -0.303 -9.265 1.00 79.56 88 ASP A O 1
ATOM 695 N N . GLY A 1 89 ? -3.857 -2.021 -9.245 1.00 74.12 89 GLY A N 1
ATOM 696 C CA . GLY A 1 89 ? -4.870 -1.424 -10.129 1.00 74.12 89 GLY A CA 1
ATOM 697 C C . GLY A 1 89 ? -5.973 -0.619 -9.420 1.00 74.12 89 GLY A C 1
ATOM 698 O O . GLY A 1 89 ? -6.112 -0.657 -8.198 1.00 74.12 89 GLY A O 1
ATOM 699 N N . SER A 1 90 ? -6.784 0.096 -10.211 1.00 67.31 90 SER A N 1
ATOM 700 C CA . SER A 1 90 ? -7.973 0.839 -9.746 1.00 67.31 90 SER A CA 1
ATOM 701 C C . SER A 1 90 ? -9.177 -0.062 -9.455 1.00 67.31 90 SER A C 1
ATOM 703 O O . SER A 1 90 ? -10.013 0.259 -8.611 1.00 67.31 90 SER A O 1
ATOM 705 N N . ASP A 1 91 ? -9.261 -1.206 -10.137 1.00 85.25 91 ASP A N 1
ATOM 706 C CA . ASP A 1 91 ? -10.377 -2.142 -10.019 1.00 85.25 91 ASP A CA 1
ATOM 707 C C . ASP A 1 91 ? -10.134 -3.099 -8.854 1.00 85.25 91 ASP A C 1
ATOM 709 O O . ASP A 1 91 ? -9.668 -4.228 -9.010 1.00 85.25 91 ASP A O 1
ATOM 713 N N . VAL A 1 92 ? -10.426 -2.609 -7.653 1.00 92.50 92 VAL A N 1
ATOM 714 C CA . VAL A 1 92 ? -10.251 -3.374 -6.420 1.00 92.50 92 VAL A CA 1
ATOM 715 C C . VAL A 1 92 ? -11.196 -4.570 -6.392 1.00 92.50 92 VAL A C 1
ATOM 717 O O . VAL A 1 92 ? -12.416 -4.432 -6.467 1.00 92.50 92 VAL A O 1
ATOM 720 N N . VAL A 1 93 ? -10.631 -5.755 -6.189 1.00 93.44 93 VAL A N 1
ATOM 721 C CA . VAL A 1 93 ? -11.369 -7.009 -6.047 1.00 93.44 93 VAL A CA 1
ATOM 722 C C . VAL A 1 93 ? -11.382 -7.447 -4.586 1.00 93.44 93 VAL A C 1
ATOM 724 O O . VAL A 1 93 ? -10.338 -7.580 -3.945 1.00 93.44 93 VAL A O 1
ATOM 727 N N . ILE A 1 94 ? -12.576 -7.736 -4.065 1.00 95.69 94 ILE A N 1
ATOM 728 C CA . ILE A 1 94 ? -12.759 -8.496 -2.825 1.00 95.69 94 ILE A CA 1
ATOM 729 C C . ILE A 1 94 ? -13.179 -9.920 -3.212 1.00 95.69 94 ILE A C 1
ATOM 731 O O . ILE A 1 94 ? -14.245 -10.095 -3.809 1.00 95.69 94 ILE A O 1
ATOM 735 N N . PRO A 1 95 ? -12.378 -10.953 -2.897 1.00 96.31 95 PRO A N 1
ATOM 736 C CA . PRO A 1 95 ? -12.761 -12.328 -3.177 1.00 96.31 95 PRO A CA 1
ATOM 737 C C . PRO A 1 95 ? -14.039 -12.725 -2.445 1.00 96.31 95 PRO A C 1
ATOM 739 O O . PRO A 1 95 ? -14.312 -12.313 -1.315 1.00 96.31 95 PRO A O 1
ATOM 742 N N . THR A 1 96 ? -14.806 -13.599 -3.077 1.00 96.62 96 THR A N 1
ATOM 743 C CA . THR A 1 96 ? -16.033 -14.135 -2.482 1.00 96.62 96 THR A CA 1
ATOM 744 C C . THR A 1 96 ? -15.726 -15.157 -1.379 1.00 96.62 96 THR A C 1
ATOM 746 O O . THR A 1 96 ? -14.642 -15.737 -1.331 1.00 96.62 96 THR A O 1
ATOM 749 N N . GLY A 1 97 ? -16.688 -15.380 -0.476 1.00 96.69 97 GLY A N 1
ATOM 750 C CA . GLY A 1 97 ? -16.556 -16.327 0.644 1.00 96.69 97 GLY A CA 1
ATOM 751 C C . GLY A 1 97 ? -15.827 -15.782 1.884 1.00 96.69 97 GLY A C 1
ATOM 752 O O . GLY A 1 97 ? -15.617 -16.510 2.852 1.00 96.69 97 GLY A O 1
ATOM 753 N N . LEU A 1 98 ? -15.519 -14.480 1.891 1.00 97.19 98 LEU A N 1
ATOM 754 C CA . LEU A 1 98 ? -14.901 -13.746 3.005 1.00 97.19 98 LEU A CA 1
ATOM 755 C C . LEU A 1 98 ? -15.848 -12.716 3.647 1.00 97.19 98 LEU A C 1
ATOM 757 O O . LEU A 1 98 ? -15.407 -11.747 4.255 1.00 97.19 98 LEU A O 1
ATOM 761 N N . ARG A 1 99 ? -17.168 -12.899 3.523 1.00 97.00 99 ARG A N 1
ATOM 762 C CA . ARG A 1 99 ? -18.177 -11.891 3.910 1.00 97.00 99 ARG A CA 1
ATOM 763 C C . ARG A 1 99 ? -18.152 -11.487 5.384 1.00 97.00 99 ARG A C 1
ATOM 765 O O . ARG A 1 99 ? -18.696 -10.439 5.731 1.00 97.00 99 ARG A O 1
ATOM 772 N N . ARG A 1 100 ? -17.582 -12.312 6.264 1.00 98.12 100 ARG A N 1
ATOM 773 C CA . ARG A 1 100 ? -17.586 -12.092 7.717 1.00 98.12 100 ARG A CA 1
ATOM 774 C C . ARG A 1 100 ? -16.242 -11.608 8.258 1.00 98.12 100 ARG A C 1
ATOM 776 O O . ARG A 1 100 ? -16.103 -11.512 9.471 1.00 98.12 100 ARG A O 1
ATOM 783 N N . VAL A 1 101 ? -15.265 -11.283 7.407 1.00 98.19 101 VAL A N 1
ATOM 784 C CA . VAL A 1 101 ? -13.998 -10.688 7.872 1.00 98.19 101 VAL A CA 1
ATOM 785 C C . VAL A 1 101 ? -14.255 -9.398 8.647 1.00 98.19 101 VAL A C 1
ATOM 787 O O . VAL A 1 101 ? -15.022 -8.533 8.220 1.00 98.19 101 VAL A O 1
ATOM 790 N N . SER A 1 102 ? -13.610 -9.272 9.806 1.00 97.69 102 SER A N 1
ATOM 791 C CA . SER A 1 102 ? -13.741 -8.090 10.661 1.00 97.69 102 SER A CA 1
ATOM 792 C C . SER A 1 102 ? -12.610 -7.087 10.483 1.00 97.69 102 SER A C 1
ATOM 794 O O . SER A 1 102 ? -12.771 -5.932 10.873 1.00 97.69 102 SER A O 1
ATOM 796 N N . THR A 1 103 ? -11.482 -7.516 9.918 1.00 98.62 103 THR A N 1
ATOM 797 C CA . THR A 1 103 ? -10.268 -6.711 9.786 1.00 98.62 103 THR A CA 1
ATOM 798 C C . THR A 1 103 ? -9.745 -6.821 8.366 1.00 98.62 103 THR A C 1
ATOM 800 O O . THR A 1 103 ? -9.514 -7.926 7.871 1.00 98.62 103 THR A O 1
ATOM 803 N N . VAL A 1 104 ? -9.585 -5.669 7.718 1.00 98.69 104 VAL A N 1
ATOM 804 C CA . VAL A 1 104 ? -9.075 -5.564 6.353 1.00 98.69 104 VAL A CA 1
ATOM 805 C C . VAL A 1 104 ? -7.957 -4.542 6.298 1.00 98.69 104 VAL A C 1
ATOM 807 O O . VAL A 1 104 ? -8.118 -3.401 6.736 1.00 98.69 104 VAL A O 1
ATOM 810 N N . TRP A 1 105 ? -6.849 -4.938 5.683 1.00 98.56 105 TRP A N 1
ATOM 811 C CA . TRP A 1 105 ? -5.864 -4.015 5.149 1.00 98.56 105 TRP A CA 1
ATOM 812 C C . TRP A 1 105 ? -5.903 -4.058 3.628 1.00 98.56 105 TRP A C 1
ATOM 814 O O . TRP A 1 105 ? -5.544 -5.058 3.007 1.00 98.56 105 TRP A O 1
ATOM 824 N N . LEU A 1 106 ? -6.330 -2.954 3.038 1.00 97.56 106 LEU A N 1
ATOM 825 C CA . LEU A 1 106 ? -6.362 -2.751 1.608 1.00 97.56 106 LEU A CA 1
ATOM 826 C C . LEU A 1 106 ? -5.234 -1.786 1.217 1.00 97.56 106 LEU A C 1
ATOM 828 O O . LEU A 1 106 ? -5.185 -0.656 1.696 1.00 97.56 106 LEU A O 1
ATOM 832 N N . ARG A 1 107 ? -4.309 -2.241 0.371 1.00 96.62 107 ARG A N 1
ATOM 833 C CA . ARG A 1 107 ? -3.331 -1.388 -0.310 1.00 96.62 107 ARG A CA 1
ATOM 834 C C . ARG A 1 107 ? -3.720 -1.308 -1.779 1.00 96.62 107 ARG A C 1
ATOM 836 O O . ARG A 1 107 ? -3.854 -2.360 -2.401 1.00 96.62 107 ARG A O 1
ATOM 843 N N . VAL A 1 108 ? -3.920 -0.097 -2.282 1.00 95.19 108 VAL A N 1
ATOM 844 C CA . VAL A 1 108 ? -4.485 0.187 -3.613 1.00 95.19 108 VAL A CA 1
ATOM 845 C C . VAL A 1 108 ? -3.670 1.238 -4.351 1.00 95.19 108 VAL A C 1
ATOM 847 O O . VAL A 1 108 ? -2.786 1.838 -3.740 1.00 95.19 108 VAL A O 1
ATOM 850 N N . GLY A 1 109 ? -4.023 1.443 -5.626 1.00 92.56 109 GLY A N 1
ATOM 851 C CA . GLY A 1 109 ? -3.601 2.526 -6.519 1.00 92.56 109 GLY A CA 1
ATOM 852 C C . GLY A 1 109 ? -3.807 3.949 -5.976 1.00 92.56 109 GLY A C 1
ATOM 853 O O . GLY A 1 109 ? -3.736 4.204 -4.780 1.00 92.56 109 GLY A O 1
ATOM 854 N N . GLY A 1 110 ? -4.104 4.897 -6.869 1.00 92.12 110 GLY A N 1
ATOM 855 C CA . GLY A 1 110 ? -4.412 6.290 -6.503 1.00 92.12 110 GLY A CA 1
ATOM 856 C C . GLY A 1 110 ? -5.873 6.561 -6.133 1.00 92.12 110 GLY A C 1
ATOM 857 O O . GLY A 1 110 ? -6.192 7.652 -5.658 1.00 92.12 110 GLY A O 1
ATOM 858 N N . GLU A 1 111 ? -6.764 5.590 -6.337 1.00 94.12 111 GLU A N 1
ATOM 859 C CA . GLU A 1 111 ? -8.208 5.726 -6.141 1.00 94.12 111 GLU A CA 1
ATOM 860 C C . GLU A 1 111 ? -8.850 4.380 -5.774 1.00 94.12 111 GLU A C 1
ATOM 862 O O . GLU A 1 111 ? -8.410 3.327 -6.239 1.00 94.12 111 GLU A O 1
ATOM 867 N N . VAL A 1 112 ? 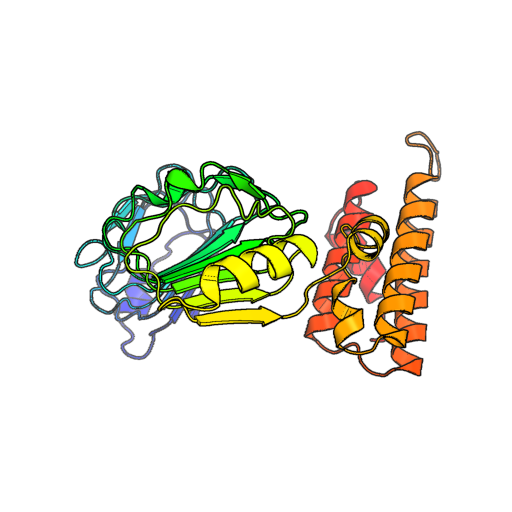-9.899 4.418 -4.946 1.00 95.50 112 VAL A N 1
ATOM 868 C CA . VAL A 1 112 ? -10.776 3.275 -4.659 1.00 95.50 112 VAL A CA 1
ATOM 869 C C . VAL A 1 112 ? -12.201 3.734 -4.348 1.00 95.50 112 VAL A C 1
ATOM 871 O O . VAL A 1 112 ? -12.402 4.729 -3.653 1.00 95.50 112 VAL A O 1
ATOM 874 N N . SER A 1 113 ? -13.201 2.968 -4.786 1.00 95.94 113 SER A N 1
ATOM 875 C CA . SER A 1 113 ? -14.586 3.134 -4.327 1.00 95.94 113 SER A CA 1
ATOM 876 C C . SER A 1 113 ? -14.834 2.355 -3.037 1.00 95.94 113 SER A C 1
ATOM 878 O O . SER A 1 113 ? -14.566 1.153 -2.954 1.00 95.94 113 SER A O 1
ATOM 880 N N . ALA A 1 114 ? -15.409 3.011 -2.026 1.00 96.94 114 ALA A N 1
ATOM 881 C CA . ALA A 1 114 ? -15.817 2.345 -0.789 1.00 96.94 114 ALA A CA 1
ATOM 882 C C . ALA A 1 114 ? -16.949 1.320 -1.002 1.00 96.94 114 ALA A C 1
ATOM 884 O O . ALA A 1 114 ? -17.126 0.444 -0.153 1.00 96.94 114 ALA A O 1
ATOM 885 N N . ALA A 1 115 ? -17.665 1.363 -2.135 1.00 96.56 115 ALA A N 1
ATOM 886 C CA . ALA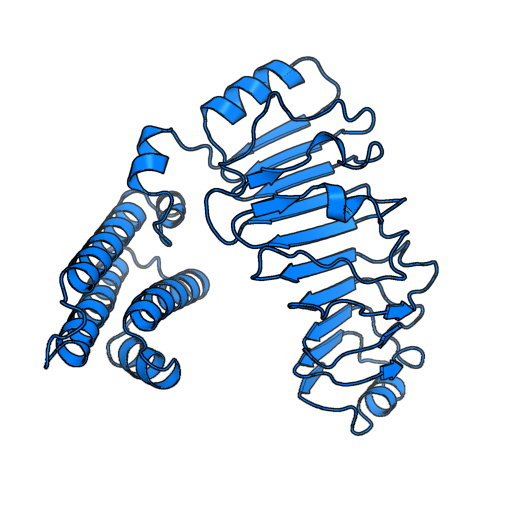 A 1 115 ? -18.702 0.387 -2.478 1.00 96.56 115 ALA A CA 1
ATOM 887 C C . ALA A 1 115 ? -18.158 -1.050 -2.561 1.00 96.56 115 ALA A C 1
ATOM 889 O O . ALA A 1 115 ? -18.870 -2.012 -2.275 1.00 96.56 115 ALA A O 1
ATOM 890 N N . VAL A 1 116 ? -16.863 -1.219 -2.849 1.00 95.06 116 VAL A N 1
ATOM 891 C CA . VAL A 1 116 ? -16.230 -2.545 -2.879 1.00 95.06 116 VAL A CA 1
ATOM 892 C C . VAL A 1 116 ? -16.318 -3.276 -1.524 1.00 95.06 116 VAL A C 1
ATOM 894 O O . VAL A 1 116 ? -16.313 -4.508 -1.459 1.00 95.06 116 VAL A O 1
ATOM 897 N N . LEU A 1 117 ? -16.446 -2.525 -0.425 1.00 96.31 117 LEU A N 1
ATOM 898 C CA . LEU A 1 117 ? -16.488 -3.046 0.941 1.00 96.31 117 LEU A CA 1
ATOM 899 C C . LEU A 1 117 ? -17.881 -3.522 1.372 1.00 96.31 117 LEU A C 1
ATOM 901 O O . LEU A 1 117 ? -17.995 -4.156 2.421 1.00 96.31 117 LEU A O 1
ATOM 905 N N . GLU A 1 118 ? -18.937 -3.260 0.594 1.00 93.25 118 GLU A N 1
ATOM 906 C CA . GLU A 1 118 ? -20.319 -3.621 0.954 1.00 93.25 118 GLU A CA 1
ATOM 907 C C . GLU A 1 118 ? -20.513 -5.122 1.178 1.00 93.25 118 GLU A C 1
ATOM 909 O O . GLU A 1 118 ? -21.355 -5.552 1.968 1.00 93.25 118 GLU A O 1
ATOM 914 N N . THR A 1 119 ? -19.698 -5.933 0.507 1.00 92.38 119 THR A N 1
ATOM 915 C CA . THR A 1 119 ? -19.724 -7.392 0.639 1.00 92.38 119 THR A CA 1
ATOM 916 C C . THR A 1 119 ? -19.252 -7.878 2.018 1.00 92.38 119 THR A C 1
ATOM 918 O O . THR A 1 119 ? -19.513 -9.027 2.388 1.00 92.38 119 THR A O 1
ATOM 921 N N . LEU A 1 120 ? -18.596 -7.019 2.808 1.00 97.06 120 LEU A N 1
ATOM 922 C CA . LEU A 1 120 ? -17.976 -7.348 4.092 1.00 97.06 120 LEU A CA 1
ATOM 923 C C . LEU A 1 120 ? -18.884 -6.979 5.276 1.00 97.06 120 LEU A C 1
ATOM 925 O O . LEU A 1 120 ? -18.699 -5.987 5.985 1.00 97.06 120 LEU A O 1
ATOM 929 N N . SER A 1 121 ? -19.866 -7.842 5.518 1.00 95.50 121 SER A N 1
ATOM 930 C CA . SER A 1 121 ? -20.939 -7.674 6.510 1.00 95.50 121 SER A CA 1
ATOM 931 C C . SER A 1 121 ? -20.497 -7.502 7.972 1.00 95.50 121 SER A C 1
ATOM 933 O O . SER A 1 121 ? -21.273 -6.998 8.782 1.00 95.50 121 SER A O 1
ATOM 935 N N . GLU A 1 122 ? -19.269 -7.888 8.333 1.00 97.50 122 GLU A N 1
ATOM 936 C CA . GLU A 1 122 ? -18.747 -7.768 9.703 1.00 97.50 122 GLU A CA 1
ATOM 937 C C . GLU A 1 122 ? -17.521 -6.847 9.829 1.00 97.50 122 GLU A C 1
ATOM 939 O O . GLU A 1 122 ? -16.934 -6.783 10.912 1.00 97.50 122 GLU A O 1
ATOM 944 N N . LEU A 1 123 ? -17.163 -6.091 8.779 1.00 98.38 123 LEU A N 1
ATOM 945 C CA . LEU A 1 123 ? -15.964 -5.243 8.775 1.00 98.38 123 LEU A CA 1
ATOM 946 C C . LEU A 1 123 ? -15.992 -4.191 9.893 1.00 98.38 123 LEU A C 1
ATOM 948 O O . LEU A 1 123 ? -16.850 -3.314 9.906 1.00 98.38 123 LEU A O 1
ATOM 952 N N . ARG A 1 124 ? -15.034 -4.248 10.820 1.00 98.38 124 ARG A N 1
ATOM 953 C CA . ARG A 1 124 ? -14.907 -3.328 11.965 1.00 98.38 124 ARG A CA 1
ATOM 954 C C . ARG A 1 124 ? -13.638 -2.493 11.912 1.00 98.38 124 ARG A C 1
ATOM 956 O O . ARG A 1 124 ? -13.667 -1.357 12.376 1.00 98.38 124 ARG A O 1
ATOM 963 N N . ASP A 1 125 ? -12.564 -3.036 11.361 1.00 98.75 125 ASP A N 1
ATOM 964 C CA . ASP A 1 125 ? -11.266 -2.379 11.312 1.00 98.75 125 ASP A CA 1
ATOM 965 C C . ASP A 1 125 ? -10.781 -2.346 9.865 1.00 98.75 125 ASP A C 1
ATOM 967 O O . ASP A 1 125 ? -10.532 -3.389 9.260 1.00 98.75 125 ASP A O 1
ATOM 971 N N . LEU A 1 126 ? -10.678 -1.140 9.312 1.00 98.81 126 LEU A N 1
ATOM 972 C CA . LEU A 1 126 ? -10.210 -0.907 7.953 1.00 98.81 126 LEU A CA 1
ATOM 973 C C . LEU A 1 126 ? -8.929 -0.081 7.989 1.00 98.81 126 LEU A C 1
ATOM 975 O O . LEU A 1 126 ? -8.913 1.020 8.539 1.00 98.81 126 LEU A O 1
ATOM 979 N N . THR A 1 127 ? -7.876 -0.606 7.372 1.00 98.75 127 THR A N 1
ATOM 980 C CA . THR A 1 127 ? -6.699 0.166 6.970 1.00 98.75 127 THR A CA 1
ATOM 981 C C . THR A 1 127 ? -6.690 0.274 5.456 1.00 98.75 127 THR A C 1
ATOM 983 O O . THR A 1 127 ? -6.716 -0.749 4.772 1.00 98.75 127 THR A O 1
ATOM 986 N N . LEU A 1 128 ? -6.650 1.498 4.944 1.00 97.81 128 LEU A N 1
ATOM 987 C CA . LEU A 1 128 ? -6.519 1.793 3.527 1.00 97.81 128 LEU A CA 1
ATOM 988 C C . LEU A 1 128 ? -5.208 2.540 3.294 1.00 97.81 128 LEU A C 1
ATOM 990 O O . LEU A 1 128 ? -5.000 3.602 3.874 1.00 97.81 128 LEU A O 1
ATOM 994 N N . THR A 1 129 ? -4.341 1.980 2.458 1.00 96.75 129 THR A N 1
ATOM 995 C CA . THR A 1 129 ? -3.055 2.577 2.087 1.00 96.75 129 THR A CA 1
ATOM 996 C C . THR A 1 129 ? -3.028 2.815 0.586 1.00 96.75 129 THR A C 1
ATOM 998 O O . THR A 1 129 ? -3.186 1.866 -0.184 1.00 96.75 129 THR A O 1
ATOM 1001 N N . PHE A 1 130 ? -2.786 4.051 0.170 1.00 94.25 130 PHE A N 1
ATOM 1002 C CA . PHE A 1 130 ? -2.610 4.392 -1.238 1.00 94.25 130 PHE A CA 1
ATOM 1003 C C . PHE A 1 130 ? -1.130 4.301 -1.617 1.00 94.25 130 PHE A C 1
ATOM 1005 O O . PHE A 1 130 ? -0.270 4.835 -0.923 1.00 94.25 130 PHE A O 1
ATOM 1012 N N . ASN A 1 131 ? -0.811 3.580 -2.692 1.00 88.81 131 ASN A N 1
ATOM 1013 C CA . ASN A 1 131 ? 0.555 3.469 -3.220 1.00 88.81 131 ASN A CA 1
ATOM 1014 C C . ASN A 1 131 ? 0.881 4.584 -4.232 1.00 88.81 131 ASN A C 1
ATOM 1016 O O . ASN A 1 131 ? 2.044 4.761 -4.592 1.00 88.81 131 ASN A O 1
ATOM 1020 N N . ALA A 1 132 ? -0.134 5.335 -4.664 1.00 86.94 132 ALA A N 1
ATOM 1021 C CA . ALA A 1 132 ? -0.019 6.437 -5.598 1.00 86.94 132 ALA A CA 1
ATOM 1022 C C . ALA A 1 132 ? -0.876 7.623 -5.127 1.00 86.94 132 ALA A C 1
ATOM 1024 O O . ALA A 1 132 ? -1.949 7.432 -4.549 1.00 86.94 132 ALA A O 1
ATOM 1025 N N . PRO A 1 133 ? -0.432 8.864 -5.369 1.00 86.31 133 PRO A N 1
ATOM 1026 C CA . PRO A 1 133 ? -1.272 10.029 -5.149 1.00 86.31 133 PRO A CA 1
ATOM 1027 C C . PRO A 1 133 ? -2.466 10.064 -6.130 1.00 86.31 133 PRO A C 1
ATOM 1029 O O . PRO A 1 133 ? -2.437 9.417 -7.177 1.00 86.31 133 PRO A O 1
ATOM 1032 N N . PRO A 1 134 ? -3.518 10.849 -5.829 1.00 90.62 134 PRO A N 1
ATOM 1033 C CA . PRO A 1 134 ? -3.693 11.621 -4.602 1.00 90.62 134 PRO A CA 1
ATOM 1034 C C . PRO A 1 134 ? -4.357 10.814 -3.475 1.00 90.62 134 PRO A C 1
ATOM 1036 O O . PRO A 1 134 ? -4.594 11.372 -2.411 1.00 90.62 134 PRO A O 1
ATOM 1039 N N . GLY A 1 135 ? -4.680 9.539 -3.685 1.00 94.00 135 GLY A N 1
ATOM 1040 C CA . GLY A 1 135 ? -5.367 8.714 -2.699 1.00 94.00 135 GLY A CA 1
ATOM 1041 C C . GLY A 1 135 ? -6.816 9.148 -2.487 1.00 94.00 135 GLY A C 1
ATOM 1042 O O . GLY A 1 135 ? -7.157 9.786 -1.486 1.00 94.00 135 GLY A O 1
ATOM 1043 N N . ILE A 1 136 ? -7.663 8.854 -3.474 1.00 95.19 136 ILE A N 1
ATOM 1044 C CA . ILE A 1 136 ? -9.087 9.212 -3.492 1.00 95.19 136 ILE A CA 1
ATOM 1045 C C . ILE A 1 136 ? -9.926 8.041 -2.987 1.00 95.19 136 ILE A C 1
ATOM 1047 O O . ILE A 1 136 ? -9.742 6.902 -3.410 1.00 95.19 136 ILE A O 1
ATOM 1051 N N . ILE A 1 137 ? -10.891 8.342 -2.117 1.00 96.31 137 ILE A N 1
ATOM 1052 C CA . ILE A 1 137 ? -11.957 7.408 -1.755 1.00 96.31 137 ILE A CA 1
ATOM 1053 C C . ILE A 1 137 ? -13.260 7.941 -2.341 1.00 96.31 137 ILE A C 1
ATOM 1055 O O . ILE A 1 137 ? -13.779 8.955 -1.871 1.00 96.31 137 ILE A O 1
ATOM 1059 N N . THR A 1 138 ? -13.787 7.268 -3.356 1.00 96.06 138 THR A N 1
ATOM 1060 C CA . THR A 1 138 ? -15.117 7.554 -3.900 1.00 96.06 138 THR A CA 1
ATOM 1061 C C . THR A 1 138 ? -16.184 6.780 -3.128 1.00 96.06 138 THR A C 1
ATOM 1063 O O . THR A 1 138 ? -15.884 5.870 -2.349 1.00 96.06 138 THR A O 1
ATOM 1066 N N . ASP A 1 139 ? -17.447 7.181 -3.285 1.00 96.44 139 ASP A N 1
ATOM 1067 C CA . ASP A 1 139 ? -18.597 6.486 -2.694 1.00 96.44 139 ASP A CA 1
ATOM 1068 C C . ASP A 1 139 ? -18.516 6.312 -1.169 1.00 96.44 139 ASP A C 1
ATOM 1070 O O . ASP A 1 139 ? -19.010 5.333 -0.616 1.00 96.44 139 ASP A O 1
ATOM 1074 N N . LEU A 1 140 ? -17.924 7.281 -0.457 1.00 97.00 140 LEU A N 1
ATOM 1075 C CA . LEU A 1 140 ? -17.712 7.234 0.999 1.00 97.00 140 LEU A CA 1
ATOM 1076 C C . LEU A 1 140 ? -18.972 6.879 1.804 1.00 97.00 140 LEU A C 1
ATOM 1078 O O . LEU A 1 140 ? -18.860 6.279 2.872 1.00 97.00 140 LEU A O 1
ATOM 1082 N N . ALA A 1 141 ? -20.166 7.193 1.292 1.00 96.06 141 ALA A N 1
ATOM 1083 C CA . ALA A 1 141 ? -21.449 6.809 1.882 1.00 96.06 141 ALA A CA 1
ATOM 1084 C C . ALA A 1 141 ? -21.630 5.285 2.062 1.00 96.06 141 ALA A C 1
ATOM 1086 O O . ALA A 1 141 ? -22.407 4.867 2.921 1.00 96.06 141 ALA A O 1
ATOM 1087 N N . HIS A 1 142 ? -20.899 4.471 1.296 1.00 96.75 142 HIS A N 1
ATOM 1088 C CA . HIS A 1 142 ? -20.920 3.009 1.339 1.00 96.75 142 HIS A CA 1
ATOM 1089 C C . HIS A 1 142 ? -19.961 2.410 2.381 1.00 96.75 142 HIS A C 1
ATOM 1091 O O . HIS A 1 142 ? -19.913 1.190 2.552 1.00 96.75 142 HIS A O 1
ATOM 1097 N N . LEU A 1 143 ? -19.216 3.238 3.127 1.00 97.44 143 LEU A N 1
ATOM 1098 C CA . LEU A 1 143 ? -18.399 2.754 4.239 1.00 97.44 143 LEU A CA 1
ATOM 1099 C C . LEU A 1 143 ? -19.258 1.980 5.265 1.00 97.44 143 LEU A C 1
ATOM 1101 O O . LEU A 1 143 ? -20.310 2.474 5.690 1.00 97.44 143 LEU A O 1
ATOM 1105 N N . PRO A 1 144 ? -18.817 0.794 5.736 1.00 96.12 144 PRO A N 1
ATOM 1106 C CA . PRO A 1 144 ? -19.630 -0.012 6.640 1.00 96.12 144 PRO A CA 1
ATOM 1107 C C . PRO A 1 144 ? -19.940 0.693 7.964 1.00 96.12 144 PRO A C 1
ATOM 1109 O O . PRO A 1 144 ? -19.055 1.112 8.712 1.00 96.12 144 PRO A O 1
ATOM 1112 N N . ARG A 1 145 ? -21.227 0.765 8.316 1.00 95.62 145 ARG A N 1
ATOM 1113 C CA . ARG A 1 145 ? -21.705 1.494 9.508 1.00 95.62 145 ARG A CA 1
ATOM 1114 C C . ARG A 1 145 ? -21.218 0.905 10.836 1.00 95.62 145 ARG A C 1
ATOM 1116 O O . ARG A 1 145 ? -21.276 1.587 11.863 1.00 95.62 145 ARG A O 1
ATOM 1123 N N . GLN A 1 146 ? -20.789 -0.358 10.841 1.00 96.38 146 GLN A N 1
ATOM 1124 C CA . GLN A 1 146 ? -20.212 -1.029 12.007 1.00 96.38 146 GLN A CA 1
ATOM 1125 C C . GLN A 1 146 ? -18.703 -0.785 12.199 1.00 96.38 146 GLN A C 1
ATOM 1127 O O . GLN A 1 146 ? -18.162 -1.280 13.195 1.00 96.38 146 GLN A O 1
ATOM 1132 N N . LEU A 1 147 ? -18.046 -0.029 11.305 1.00 98.12 147 LEU A N 1
ATOM 1133 C CA . LEU A 1 147 ? -16.639 0.351 11.446 1.00 98.12 147 LEU A CA 1
ATOM 1134 C C . LEU A 1 147 ? -16.383 1.001 12.810 1.00 98.12 147 LEU A C 1
ATOM 1136 O O . LEU A 1 147 ? -17.100 1.903 13.243 1.00 98.12 147 LEU A O 1
ATOM 1140 N N . ARG A 1 148 ? -15.345 0.515 13.484 1.00 98.56 148 ARG A N 1
ATOM 1141 C CA . ARG A 1 148 ? -14.823 1.002 14.765 1.00 98.56 148 ARG A CA 1
ATOM 1142 C C . ARG A 1 148 ? -13.515 1.750 14.570 1.00 98.56 148 ARG A C 1
ATOM 1144 O O . ARG A 1 148 ? -13.311 2.772 15.227 1.00 98.56 148 ARG A O 1
ATOM 1151 N N . THR A 1 149 ? -12.687 1.269 13.650 1.00 98.81 149 THR A N 1
ATOM 1152 C CA . THR A 1 149 ? -11.395 1.859 13.312 1.00 98.81 149 THR A CA 1
ATOM 1153 C C . THR A 1 149 ? -11.324 2.095 11.814 1.00 98.81 149 THR A C 1
ATOM 1155 O O . THR A 1 149 ? -11.539 1.171 11.029 1.00 98.81 149 THR A O 1
ATOM 1158 N N . LEU A 1 150 ? -10.996 3.326 11.432 1.00 98.81 150 LEU A N 1
ATOM 1159 C CA . LEU A 1 150 ? -10.645 3.691 10.067 1.00 98.81 150 LEU A CA 1
ATOM 1160 C C . LEU A 1 150 ? -9.243 4.296 10.082 1.00 98.81 150 LEU A C 1
ATOM 1162 O O . LEU A 1 150 ? -9.025 5.334 10.704 1.00 98.81 150 LEU A O 1
ATOM 1166 N N . LYS A 1 151 ? -8.297 3.637 9.420 1.00 98.75 151 LYS A N 1
ATOM 1167 C CA . LYS A 1 151 ? -6.942 4.136 9.206 1.00 98.75 151 LYS A CA 1
ATOM 1168 C C . LYS A 1 151 ? -6.748 4.414 7.720 1.00 98.75 151 LYS A C 1
ATOM 1170 O O . LYS A 1 151 ? -6.992 3.529 6.905 1.00 98.75 151 LYS A O 1
ATOM 1175 N N . LEU A 1 152 ? -6.333 5.630 7.396 1.00 98.50 152 LEU A N 1
ATOM 1176 C CA . LEU A 1 152 ? -6.084 6.092 6.038 1.00 98.50 152 LEU A CA 1
ATOM 1177 C C . LEU A 1 152 ? -4.634 6.564 5.937 1.00 98.50 152 LEU A C 1
ATOM 1179 O O . LEU A 1 152 ? -4.244 7.492 6.649 1.00 98.50 152 LEU A O 1
ATOM 1183 N N . ASP A 1 153 ? -3.874 5.928 5.054 1.00 96.62 153 ASP A N 1
ATOM 1184 C CA . ASP A 1 153 ? -2.487 6.267 4.755 1.00 96.62 153 ASP A CA 1
ATOM 1185 C C . ASP A 1 153 ? -2.404 6.830 3.325 1.00 96.62 153 ASP A C 1
ATOM 1187 O O . ASP A 1 153 ? -2.866 6.180 2.384 1.00 96.62 153 ASP A O 1
ATOM 1191 N N . ASP A 1 154 ? -1.836 8.030 3.176 1.00 94.75 154 ASP A N 1
ATOM 1192 C CA . ASP A 1 154 ? -1.685 8.787 1.922 1.00 94.75 154 ASP A CA 1
ATOM 1193 C C . ASP A 1 154 ? -3.006 9.150 1.208 1.00 94.75 154 ASP A C 1
ATOM 1195 O O . ASP A 1 154 ? -3.075 9.286 -0.012 1.00 94.75 154 ASP A O 1
ATOM 1199 N N . ALA A 1 155 ? -4.076 9.377 1.976 1.00 95.69 155 ALA A N 1
ATOM 1200 C CA . ALA A 1 155 ? -5.394 9.769 1.466 1.00 95.69 155 ALA A CA 1
ATOM 1201 C C . ALA A 1 155 ? -5.523 11.295 1.258 1.00 95.69 155 ALA A C 1
ATOM 1203 O O . ALA A 1 155 ? -6.402 11.952 1.827 1.00 95.69 155 ALA A O 1
ATOM 1204 N N . TYR A 1 156 ? -4.640 11.899 0.457 1.00 95.56 156 TYR A N 1
ATOM 1205 C CA . TYR A 1 156 ? -4.667 13.345 0.180 1.00 95.56 156 TYR A CA 1
ATOM 1206 C C . TYR A 1 156 ? -5.920 13.798 -0.584 1.00 95.56 156 TYR A C 1
ATOM 1208 O O . TYR A 1 156 ? -6.232 14.989 -0.583 1.00 95.56 156 TYR A O 1
ATOM 1216 N N . GLY A 1 157 ? -6.639 12.884 -1.233 1.00 95.69 157 GLY A N 1
ATOM 1217 C CA . GLY A 1 157 ? -7.899 13.123 -1.932 1.00 95.69 157 GLY A CA 1
ATOM 1218 C C . GLY A 1 157 ? -9.142 13.064 -1.043 1.00 95.69 157 GLY A C 1
ATOM 1219 O O . GLY A 1 157 ? -10.241 13.262 -1.553 1.00 95.69 157 GLY A O 1
ATOM 1220 N N . LEU A 1 158 ? -9.002 12.791 0.261 1.00 96.88 158 LEU A N 1
ATOM 1221 C CA . LEU A 1 158 ? -10.139 12.68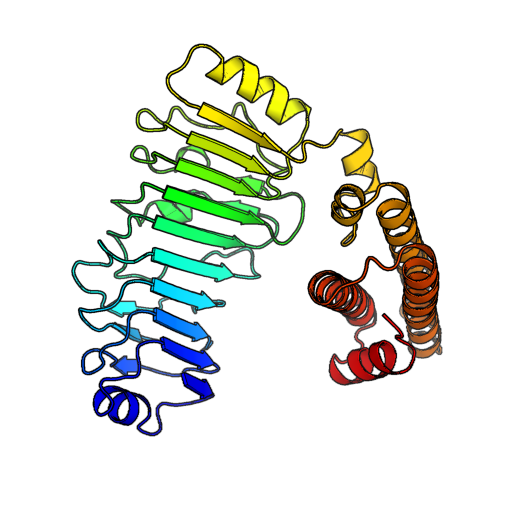8 1.175 1.00 96.88 158 LEU A CA 1
ATOM 1222 C C . LEU A 1 158 ? -10.895 14.019 1.296 1.00 96.88 158 LEU A C 1
ATOM 1224 O O . LEU A 1 158 ? -10.378 14.993 1.858 1.00 96.88 158 LEU A O 1
ATOM 1228 N N . ASP A 1 159 ? -12.156 14.005 0.863 1.00 95.62 159 ASP A N 1
ATOM 1229 C CA . ASP A 1 159 ? -13.137 15.039 1.176 1.00 95.62 159 ASP A CA 1
ATOM 1230 C C . ASP A 1 159 ? -13.716 14.801 2.589 1.00 95.62 159 ASP A C 1
ATOM 1232 O O . ASP A 1 159 ? -14.431 13.816 2.815 1.00 95.62 159 ASP A O 1
ATOM 1236 N N . PRO A 1 160 ? -13.410 15.669 3.573 1.00 96.12 160 PRO A N 1
ATOM 1237 C CA . PRO A 1 160 ? -13.897 15.505 4.939 1.00 96.12 160 PRO A CA 1
ATOM 1238 C C . PRO A 1 160 ? -15.414 15.705 5.084 1.00 96.12 160 PRO A C 1
ATOM 1240 O O . PRO A 1 160 ? -15.988 15.209 6.061 1.00 96.12 160 PRO A O 1
ATOM 1243 N N . ASP A 1 161 ? -16.052 16.418 4.152 1.00 95.12 161 ASP A N 1
ATOM 1244 C CA . ASP A 1 161 ? -17.486 16.714 4.192 1.00 95.12 161 ASP A CA 1
ATOM 1245 C C . ASP A 1 161 ? -18.310 15.546 3.626 1.00 95.12 161 ASP A C 1
ATOM 1247 O O . ASP A 1 161 ? -19.424 15.290 4.088 1.00 95.12 161 ASP A O 1
ATOM 1251 N N . ALA A 1 162 ? -17.731 14.767 2.707 1.00 96.06 162 ALA A N 1
ATOM 1252 C CA . ALA A 1 162 ? -18.329 13.546 2.165 1.00 96.06 162 ALA A CA 1
ATOM 1253 C C . ALA A 1 162 ? -18.251 12.333 3.114 1.00 96.06 162 ALA A C 1
ATOM 1255 O O . ALA A 1 162 ? -18.933 11.329 2.894 1.00 96.06 162 ALA A O 1
ATOM 1256 N N . LEU A 1 163 ? -17.437 12.392 4.178 1.00 96.06 163 LEU A N 1
ATOM 1257 C CA . LEU A 1 163 ? -17.326 11.300 5.148 1.00 96.06 163 LEU A CA 1
ATOM 1258 C C . LEU A 1 163 ? -18.662 11.124 5.908 1.00 96.06 163 LEU A C 1
ATOM 1260 O O . LEU A 1 163 ? -19.083 12.047 6.621 1.00 96.06 163 LEU A O 1
ATOM 1264 N N . PRO A 1 164 ? -19.336 9.960 5.819 1.00 96.38 164 PRO A N 1
ATOM 1265 C CA . PRO A 1 164 ? -20.647 9.775 6.429 1.00 96.38 164 PRO A CA 1
ATOM 1266 C C . PRO A 1 164 ? -20.566 9.691 7.955 1.00 96.38 164 PRO A C 1
ATOM 1268 O O . PRO A 1 164 ? -19.508 9.496 8.554 1.00 96.38 164 PRO A O 1
ATOM 1271 N N . GLU A 1 165 ? -21.725 9.781 8.603 1.00 94.69 165 GLU A N 1
ATOM 1272 C CA . GLU A 1 165 ? -21.845 9.446 10.020 1.00 94.69 165 GLU A CA 1
ATOM 1273 C C . GLU A 1 165 ? -21.642 7.940 10.238 1.00 94.69 165 GLU A C 1
ATOM 1275 O O . GLU A 1 165 ? -22.462 7.110 9.832 1.00 94.69 165 GLU A O 1
ATOM 1280 N N . LEU A 1 166 ? -20.555 7.592 10.927 1.00 96.56 166 LEU A N 1
ATOM 1281 C CA . LEU A 1 166 ? -20.197 6.223 11.292 1.00 96.56 166 LEU A CA 1
ATOM 1282 C C . LEU A 1 166 ? -20.462 6.014 12.795 1.00 96.56 166 LEU A C 1
ATOM 1284 O O . LEU A 1 166 ? -19.582 6.249 13.624 1.00 96.56 166 LEU A O 1
ATOM 1288 N N . PRO A 1 167 ? -21.666 5.560 13.197 1.00 96.44 167 PRO A N 1
ATOM 1289 C CA . PRO A 1 167 ? -22.109 5.597 14.598 1.00 96.44 167 PRO A CA 1
ATOM 1290 C C . PRO A 1 167 ? -21.290 4.703 15.543 1.00 96.44 167 PRO A C 1
ATOM 1292 O O . PRO A 1 167 ? -21.325 4.866 16.768 1.00 96.44 167 PRO A O 1
ATOM 1295 N N . ARG A 1 168 ? -20.575 3.715 14.994 1.00 98.00 168 ARG A N 1
ATOM 1296 C CA . ARG A 1 168 ? -19.717 2.799 15.753 1.00 98.00 168 ARG A CA 1
ATOM 1297 C C . ARG A 1 168 ? -18.246 3.203 15.751 1.00 98.00 168 ARG A C 1
ATOM 1299 O O . ARG A 1 168 ? -17.490 2.578 16.495 1.00 98.00 168 ARG A O 1
ATOM 1306 N N . LEU A 1 169 ? -17.865 4.245 15.009 1.00 98.50 169 LEU A N 1
ATOM 1307 C CA . LEU A 1 169 ? -16.479 4.681 14.907 1.00 98.50 169 LEU A CA 1
ATOM 1308 C C . LEU A 1 169 ? -15.973 5.136 16.279 1.00 98.50 169 LEU A C 1
ATOM 1310 O O . LEU A 1 169 ? -16.690 5.762 17.068 1.00 98.50 169 LEU A O 1
ATOM 1314 N N . ARG A 1 170 ? -14.738 4.757 16.585 1.00 98.38 170 ARG A N 1
ATOM 1315 C CA . ARG A 1 170 ? -14.023 5.089 17.823 1.00 98.38 170 ARG A CA 1
ATOM 1316 C C . ARG A 1 170 ? -12.633 5.628 17.544 1.00 98.38 170 ARG A C 1
ATOM 1318 O O . ARG A 1 170 ? -12.140 6.416 18.340 1.00 98.38 170 ARG A O 1
ATOM 1325 N N . SER A 1 171 ? -12.027 5.234 16.430 1.00 98.62 171 SER A N 1
ATOM 1326 C CA . SER A 1 171 ? -10.698 5.677 16.035 1.00 98.62 171 SER A CA 1
ATOM 1327 C C . SER A 1 171 ? -10.681 6.041 14.554 1.00 98.62 171 SER A C 1
ATOM 1329 O O . SER A 1 171 ? -11.077 5.231 13.713 1.00 98.62 171 SER A O 1
ATOM 1331 N N . LEU A 1 172 ? -10.232 7.259 14.256 1.00 98.69 172 LEU A N 1
ATOM 1332 C CA . LEU A 1 172 ? -9.881 7.710 12.915 1.00 98.69 172 LEU A CA 1
ATOM 1333 C C . LEU A 1 172 ? -8.401 8.082 12.922 1.00 98.69 172 LEU A C 1
ATOM 1335 O O . LEU A 1 172 ? -7.980 8.958 13.676 1.00 98.69 172 LEU A O 1
ATOM 1339 N N . VAL A 1 173 ? -7.612 7.410 12.095 1.00 98.69 173 VAL A N 1
ATOM 1340 C CA . VAL A 1 173 ? -6.170 7.623 11.997 1.00 98.69 173 VAL A CA 1
ATOM 1341 C C . VAL A 1 173 ? -5.844 8.072 10.582 1.00 98.69 173 VAL A C 1
ATOM 1343 O O . VAL A 1 173 ? -6.215 7.396 9.627 1.00 98.69 173 VAL A O 1
ATOM 1346 N N . LEU A 1 174 ? -5.166 9.209 10.456 1.00 98.25 174 LEU A N 1
ATOM 1347 C CA . LEU A 1 174 ? -4.711 9.762 9.185 1.00 98.25 174 LEU A CA 1
ATOM 1348 C C . LEU A 1 174 ? -3.188 9.874 9.217 1.00 98.25 174 LEU A C 1
ATOM 1350 O O . LEU A 1 174 ? -2.660 10.632 10.032 1.00 98.25 174 LEU A O 1
ATOM 1354 N N . HIS A 1 175 ? -2.502 9.169 8.325 1.00 95.06 175 HIS A N 1
ATOM 1355 C CA . HIS A 1 175 ? -1.082 9.381 8.046 1.00 95.06 175 HIS A CA 1
ATOM 1356 C C . HIS A 1 175 ? -0.961 9.877 6.607 1.00 95.06 175 HIS A C 1
ATOM 1358 O O . HIS A 1 175 ? -1.395 9.190 5.694 1.00 95.06 175 HIS A O 1
ATOM 1364 N N . GLY A 1 176 ? -0.442 11.085 6.387 1.00 91.75 176 GLY A N 1
ATOM 1365 C CA . GLY A 1 176 ? -0.391 11.661 5.037 1.00 91.75 176 GLY A CA 1
ATOM 1366 C C . GLY A 1 176 ? -1.774 12.115 4.549 1.00 91.75 176 GLY A C 1
ATOM 1367 O O . GLY A 1 176 ? -2.529 11.386 3.914 1.00 91.75 176 GLY A O 1
ATOM 1368 N N . THR A 1 177 ? -2.132 13.360 4.864 1.00 95.25 177 THR A N 1
ATOM 1369 C CA . THR A 1 177 ? -3.391 14.000 4.435 1.00 95.25 177 THR A CA 1
ATOM 1370 C C . THR A 1 177 ? -3.157 15.482 4.147 1.00 95.25 177 THR A C 1
ATOM 1372 O O . THR A 1 177 ? -2.154 16.066 4.574 1.00 95.25 177 THR A O 1
ATOM 1375 N N . ARG A 1 178 ? -4.106 16.154 3.486 1.00 96.50 178 ARG A N 1
ATOM 1376 C CA . ARG A 1 178 ? -4.111 17.623 3.414 1.00 96.50 178 ARG A CA 1
ATOM 1377 C C . ARG A 1 178 ? -4.312 18.240 4.796 1.00 96.50 178 ARG A C 1
ATOM 1379 O O . ARG A 1 178 ? -5.121 17.777 5.605 1.00 96.50 178 ARG A O 1
ATOM 1386 N N . ARG A 1 179 ? -3.613 19.346 5.060 1.00 96.69 179 ARG A N 1
ATOM 1387 C CA . ARG A 1 179 ? -3.742 20.132 6.298 1.00 96.69 179 ARG A CA 1
ATOM 1388 C C . ARG A 1 179 ? -5.134 20.734 6.469 1.00 96.69 179 ARG A C 1
ATOM 1390 O O . ARG A 1 179 ? -5.618 20.837 7.595 1.00 96.69 179 ARG A O 1
ATOM 1397 N N . THR A 1 180 ? -5.764 21.126 5.369 1.00 97.38 180 THR A N 1
ATOM 1398 C CA . THR A 1 180 ? -7.153 21.598 5.317 1.00 97.38 180 THR A CA 1
ATOM 1399 C C . THR A 1 180 ? -8.103 20.492 5.791 1.00 97.38 180 THR A C 1
ATOM 1401 O O . THR A 1 180 ? -8.792 20.691 6.792 1.00 97.38 180 THR A O 1
ATOM 1404 N N . THR A 1 181 ? -8.020 19.292 5.205 1.00 97.88 181 THR A N 1
ATOM 1405 C CA . THR A 1 181 ? -8.769 18.090 5.625 1.00 97.88 181 THR A CA 1
ATOM 1406 C C . THR A 1 181 ? -8.566 17.772 7.108 1.00 97.88 181 THR A C 1
ATOM 1408 O O . THR A 1 181 ? -9.535 17.654 7.860 1.00 97.88 181 THR A O 1
ATOM 1411 N N . ALA A 1 182 ? -7.314 17.726 7.576 1.00 97.81 182 ALA A N 1
ATOM 1412 C CA . ALA A 1 182 ? -7.001 17.494 8.987 1.00 97.81 182 ALA A CA 1
ATOM 1413 C C . ALA A 1 182 ? -7.644 18.534 9.923 1.00 97.81 182 ALA A C 1
ATOM 1415 O O . ALA A 1 182 ? -8.104 18.198 11.013 1.00 97.81 182 ALA A O 1
ATOM 1416 N N . THR A 1 183 ? -7.684 19.801 9.508 1.00 98.00 183 THR A N 1
ATOM 1417 C CA . THR A 1 183 ? -8.267 20.897 10.297 1.00 98.00 183 THR A CA 1
ATOM 1418 C C . THR A 1 183 ? -9.786 20.759 10.395 1.00 98.00 183 THR A C 1
ATOM 1420 O O . THR A 1 183 ? -10.343 20.894 11.488 1.00 98.00 183 THR A O 1
ATOM 1423 N N . THR A 1 184 ? -10.456 20.433 9.286 1.00 98.12 184 THR A N 1
ATOM 1424 C CA . THR A 1 184 ? -11.903 20.170 9.255 1.00 98.12 184 THR A CA 1
ATOM 1425 C C . THR A 1 184 ? -12.272 18.979 10.138 1.00 98.12 184 THR A C 1
ATOM 1427 O O . THR A 1 184 ? -13.159 19.099 10.986 1.00 98.12 184 THR A O 1
ATOM 1430 N N . LEU A 1 185 ? -11.550 17.859 10.032 1.00 97.94 185 LEU A N 1
ATOM 1431 C CA . LEU A 1 185 ? -11.840 16.660 10.827 1.00 97.94 185 LEU A CA 1
ATOM 1432 C C . LEU A 1 185 ? -11.544 16.853 12.317 1.00 97.94 185 LEU A C 1
ATOM 1434 O O . LEU A 1 185 ? -12.324 16.393 13.150 1.00 97.94 185 LEU A O 1
ATOM 1438 N N . ARG A 1 186 ? -10.487 17.596 12.678 1.00 97.69 186 ARG A N 1
ATOM 1439 C CA . ARG A 1 186 ? -10.243 17.976 14.081 1.00 97.69 186 ARG A CA 1
ATOM 1440 C C . ARG A 1 186 ? -11.441 18.711 14.656 1.00 97.69 186 ARG A C 1
ATOM 1442 O O . ARG A 1 186 ? -11.931 18.301 15.703 1.00 97.69 186 ARG A O 1
ATOM 1449 N N . ARG A 1 187 ? -11.967 19.722 13.956 1.00 97.19 187 ARG A N 1
ATOM 1450 C CA . ARG A 1 187 ? -13.180 20.443 14.384 1.00 97.19 187 ARG A CA 1
ATOM 1451 C C . ARG A 1 187 ? -14.388 19.514 14.514 1.00 97.19 187 ARG A C 1
ATOM 1453 O O . ARG A 1 187 ? -15.087 19.592 15.519 1.00 97.19 187 ARG A O 1
ATOM 1460 N N . ARG A 1 188 ? -14.607 18.623 13.540 1.00 96.62 188 ARG A N 1
ATOM 1461 C CA . ARG A 1 188 ? -15.727 17.665 13.538 1.00 96.62 188 ARG A CA 1
ATOM 1462 C C . ARG A 1 188 ? -15.709 16.735 14.755 1.00 96.62 188 ARG A C 1
ATOM 1464 O O . ARG A 1 188 ? -16.753 16.508 15.356 1.00 96.62 188 ARG A O 1
ATOM 1471 N N . PHE A 1 189 ? -14.539 16.227 15.139 1.00 96.38 189 PHE A N 1
ATOM 1472 C CA . PHE A 1 189 ? -14.411 15.222 16.201 1.00 96.38 189 PHE A CA 1
ATOM 1473 C C . PHE A 1 189 ? -13.966 15.775 17.565 1.00 96.38 189 PHE A C 1
ATOM 1475 O O . PHE A 1 189 ? -13.878 15.003 18.514 1.00 96.38 189 PHE A O 1
ATOM 1482 N N . THR A 1 190 ? -13.753 17.092 17.711 1.00 93.44 190 THR A N 1
ATOM 1483 C CA . THR A 1 190 ? -13.215 17.717 18.947 1.00 93.44 190 THR A CA 1
ATOM 1484 C C . THR A 1 190 ? -13.991 17.334 20.216 1.00 93.44 190 THR A C 1
ATOM 1486 O O . THR A 1 190 ? -13.391 17.148 21.270 1.00 93.44 190 THR A O 1
ATOM 1489 N N . HIS A 1 191 ? -15.319 17.219 20.128 1.00 91.69 191 HIS A N 1
ATOM 1490 C CA . HIS A 1 191 ? -16.196 16.934 21.272 1.00 91.69 191 HIS A CA 1
ATOM 1491 C C . HIS A 1 191 ? -16.926 15.585 21.154 1.00 91.69 191 HIS A C 1
ATOM 1493 O O . HIS A 1 191 ? -17.911 15.348 21.852 1.00 91.69 191 HIS A O 1
ATOM 1499 N N . GLY A 1 192 ? -16.478 14.716 20.244 1.00 91.56 192 GLY A N 1
ATOM 1500 C CA . GLY A 1 192 ? -17.113 13.431 19.959 1.00 91.56 192 GLY A CA 1
ATOM 1501 C C . GLY A 1 192 ? -16.434 12.238 20.645 1.00 91.56 192 GLY A C 1
ATOM 1502 O O . GLY A 1 192 ? -15.347 12.365 21.200 1.00 91.56 192 GLY A O 1
ATOM 1503 N N . PRO A 1 193 ? -17.039 11.038 20.565 1.00 94.62 193 PRO A N 1
ATOM 1504 C CA . PRO A 1 193 ? -16.465 9.796 21.095 1.00 94.62 193 PRO A CA 1
ATOM 1505 C C . PRO A 1 193 ? -15.378 9.179 20.190 1.00 94.62 193 PRO A C 1
ATOM 1507 O O . PRO A 1 193 ? -14.956 8.048 20.429 1.00 94.62 193 PRO A O 1
ATOM 1510 N N . VAL A 1 194 ? -14.990 9.869 19.114 1.00 98.25 194 VAL A N 1
ATOM 1511 C CA . VAL A 1 194 ? -14.017 9.404 18.120 1.00 98.25 194 VAL A CA 1
ATOM 1512 C C . VAL A 1 194 ? -12.667 10.036 18.428 1.00 98.25 194 VAL A C 1
ATOM 1514 O O . VAL A 1 194 ? -12.528 11.256 18.388 1.00 98.25 194 VAL A O 1
ATOM 1517 N N . THR A 1 195 ? -11.661 9.207 18.677 1.00 98.31 195 THR A N 1
ATOM 1518 C CA . THR A 1 195 ? -10.271 9.650 18.769 1.00 98.31 195 THR A CA 1
ATOM 1519 C C . THR A 1 195 ? -9.725 9.866 17.362 1.00 98.31 195 THR A C 1
ATOM 1521 O O . THR A 1 195 ? -9.637 8.919 16.581 1.00 98.31 195 THR A O 1
ATOM 1524 N N . LEU A 1 196 ? -9.350 11.105 17.044 1.00 98.38 196 LEU A N 1
ATOM 1525 C CA . LEU A 1 196 ? -8.673 11.450 15.796 1.00 98.38 196 LEU A CA 1
ATOM 1526 C C . LEU A 1 196 ? -7.159 11.543 16.028 1.00 98.38 196 LEU A C 1
ATOM 1528 O O . LEU A 1 196 ? -6.706 12.395 16.792 1.00 98.38 196 LEU A O 1
ATOM 1532 N N . SER A 1 197 ? -6.388 10.719 15.322 1.00 98.25 197 SER A N 1
ATOM 1533 C CA . SER A 1 197 ? -4.932 10.844 15.214 1.00 98.25 197 SER A CA 1
ATOM 1534 C C . SER A 1 197 ? -4.569 11.342 13.820 1.00 98.25 197 SER A C 1
ATOM 1536 O O . SER A 1 197 ? -5.078 10.819 12.830 1.00 98.25 197 SER A O 1
ATOM 1538 N N . VAL A 1 198 ? -3.713 12.360 13.735 1.00 97.44 198 VAL A N 1
ATOM 1539 C CA . VAL A 1 198 ? -3.240 12.900 12.455 1.00 97.44 198 VAL A CA 1
ATOM 1540 C C . VAL A 1 198 ? -1.739 13.077 12.506 1.00 97.44 198 VAL A C 1
ATOM 1542 O O . VAL A 1 198 ? -1.245 13.836 13.341 1.00 97.44 198 VAL A O 1
ATOM 1545 N N . ASP A 1 199 ? -1.066 12.463 11.547 1.00 94.12 199 ASP A N 1
ATOM 1546 C CA . ASP A 1 199 ? 0.367 12.542 11.329 1.00 94.12 199 ASP A CA 1
ATOM 1547 C C . ASP A 1 199 ? 0.674 12.842 9.849 1.00 94.12 199 ASP A C 1
ATOM 1549 O O . ASP A 1 199 ? -0.149 12.588 8.965 1.00 94.12 199 ASP A O 1
ATOM 1553 N N . GLY A 1 200 ? 1.817 13.468 9.566 1.00 89.19 200 GLY A N 1
ATOM 1554 C CA . GLY A 1 200 ? 2.237 13.759 8.186 1.00 89.19 200 GLY A CA 1
ATOM 1555 C C . GLY A 1 200 ? 1.337 14.732 7.395 1.00 89.19 200 GLY A C 1
ATOM 1556 O O . GLY A 1 200 ? 1.311 14.698 6.167 1.00 89.19 200 GLY A O 1
ATOM 1557 N N . ALA A 1 201 ? 0.566 15.619 8.043 1.00 93.44 201 ALA A N 1
ATOM 1558 C CA . ALA A 1 201 ? -0.350 16.529 7.333 1.00 93.44 201 ALA A CA 1
ATOM 1559 C C . ALA A 1 201 ? 0.376 17.629 6.517 1.00 93.44 201 ALA A C 1
ATOM 1561 O O . ALA A 1 201 ? 1.010 18.542 7.070 1.00 93.44 201 ALA A O 1
ATOM 1562 N N . LYS A 1 202 ? 0.212 17.618 5.189 1.00 92.06 202 LYS A N 1
ATOM 1563 C CA . LYS A 1 202 ? 0.931 18.496 4.244 1.00 92.06 202 LYS A CA 1
ATOM 1564 C C . LYS A 1 202 ? 0.102 19.723 3.828 1.00 92.06 202 LYS A C 1
ATOM 1566 O O . LYS A 1 202 ? -1.127 19.691 3.826 1.00 92.06 202 LYS A O 1
ATOM 1571 N N . SER A 1 203 ? 0.756 20.845 3.505 1.00 93.44 203 SER A N 1
ATOM 1572 C CA . SER A 1 203 ? 0.062 22.0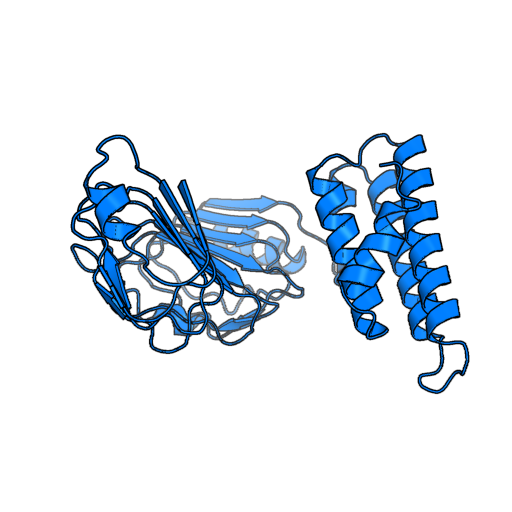25 2.951 1.00 93.44 203 SER A CA 1
ATOM 1573 C C . SER A 1 203 ? -0.306 21.823 1.487 1.00 93.44 203 SER A C 1
ATOM 1575 O O . SER A 1 203 ? 0.390 21.103 0.782 1.00 93.44 203 SER A O 1
ATOM 1577 N N . GLU A 1 204 ? -1.301 22.571 1.001 1.00 92.94 204 GLU A N 1
ATOM 1578 C CA . GLU A 1 204 ? -1.619 22.629 -0.435 1.00 92.94 204 GLU A CA 1
ATOM 1579 C C . GLU A 1 204 ? -0.384 22.997 -1.269 1.00 92.94 204 GLU A C 1
ATOM 1581 O O . GLU A 1 204 ? -0.088 22.331 -2.251 1.00 92.94 204 GLU A O 1
ATOM 1586 N N . ARG A 1 205 ? 0.406 23.992 -0.827 1.00 90.25 205 ARG A N 1
ATOM 1587 C CA . ARG A 1 205 ? 1.659 24.367 -1.504 1.00 90.25 205 ARG A CA 1
ATOM 1588 C C . ARG A 1 205 ? 2.658 23.205 -1.570 1.00 90.25 205 ARG A C 1
ATOM 1590 O O . ARG A 1 205 ? 3.264 22.990 -2.607 1.00 90.25 205 ARG A O 1
ATOM 1597 N N . TRP A 1 206 ? 2.829 22.463 -0.473 1.00 89.38 206 TRP A N 1
ATOM 1598 C CA . TRP A 1 206 ? 3.756 21.329 -0.439 1.00 89.38 206 TRP A CA 1
ATOM 1599 C C . TRP A 1 206 ? 3.315 20.220 -1.392 1.00 89.38 206 TRP A C 1
ATOM 1601 O O . TRP A 1 206 ? 4.141 19.687 -2.122 1.00 89.38 206 TRP A O 1
ATOM 1611 N N . LEU A 1 207 ? 2.018 19.906 -1.401 1.00 91.19 207 LEU A N 1
ATOM 1612 C CA . LEU A 1 207 ? 1.446 18.891 -2.281 1.00 91.19 207 LEU A CA 1
ATOM 1613 C C . LEU A 1 207 ? 1.521 19.311 -3.749 1.00 91.19 207 LEU A C 1
ATOM 1615 O O . LEU A 1 207 ? 1.936 18.510 -4.573 1.00 91.19 207 LEU A O 1
ATOM 1619 N N . ALA A 1 208 ? 1.232 20.572 -4.074 1.00 88.38 208 ALA A N 1
ATOM 1620 C CA . ALA A 1 208 ? 1.394 21.086 -5.434 1.00 88.38 208 ALA A CA 1
ATOM 1621 C C . ALA A 1 208 ? 2.835 20.937 -5.962 1.00 88.38 208 ALA A C 1
ATOM 1623 O O . ALA A 1 208 ? 3.032 20.783 -7.161 1.00 88.38 208 ALA A O 1
ATOM 1624 N N . GLU A 1 209 ? 3.831 20.976 -5.073 1.00 85.50 209 GLU A N 1
ATOM 1625 C CA . GLU A 1 209 ? 5.249 20.845 -5.423 1.00 85.50 209 GLU A CA 1
ATOM 1626 C C . GLU A 1 209 ? 5.762 19.387 -5.400 1.00 85.50 209 GLU A C 1
ATOM 1628 O O . GLU A 1 209 ? 6.679 19.068 -6.151 1.00 85.50 209 GLU A O 1
ATOM 1633 N N . HIS A 1 210 ? 5.217 18.507 -4.544 1.00 88.06 210 HIS A N 1
ATOM 1634 C CA . HIS A 1 210 ? 5.837 17.206 -4.221 1.00 88.06 210 HIS A CA 1
ATOM 1635 C C . HIS A 1 210 ? 4.893 15.993 -4.266 1.00 88.06 210 HIS A C 1
ATOM 1637 O O . HIS A 1 210 ? 5.330 14.896 -3.931 1.00 88.06 210 HIS A O 1
ATOM 1643 N N . MET A 1 211 ? 3.616 16.149 -4.629 1.00 88.38 211 MET A N 1
ATOM 1644 C CA . MET A 1 211 ? 2.634 15.052 -4.582 1.00 88.38 211 MET A CA 1
ATOM 1645 C C . MET A 1 211 ? 3.078 13.825 -5.388 1.00 88.38 211 MET A C 1
ATOM 1647 O O . MET A 1 211 ? 3.057 12.718 -4.857 1.00 88.38 211 MET A O 1
ATOM 1651 N N . ASP A 1 212 ? 3.579 14.039 -6.605 1.00 86.69 212 ASP A N 1
ATOM 1652 C CA . ASP A 1 212 ? 4.046 12.970 -7.499 1.00 86.69 212 ASP A CA 1
ATOM 1653 C C . ASP A 1 212 ? 5.529 12.616 -7.299 1.00 86.69 212 ASP A C 1
ATOM 1655 O O . ASP A 1 212 ? 6.109 11.862 -8.081 1.00 86.69 212 ASP A O 1
ATOM 1659 N N . ASN A 1 213 ? 6.180 13.176 -6.273 1.00 92.06 213 ASN A N 1
ATOM 1660 C CA . ASN A 1 213 ? 7.571 12.867 -5.978 1.00 92.06 213 ASN A CA 1
ATOM 1661 C C . ASN A 1 213 ? 7.648 11.616 -5.078 1.00 92.06 213 ASN A C 1
ATOM 1663 O O . ASN A 1 213 ? 7.105 11.636 -3.967 1.00 92.06 213 ASN A O 1
ATOM 1667 N N . PRO A 1 214 ? 8.331 10.537 -5.499 1.00 90.81 214 PRO A N 1
ATOM 1668 C CA . PRO A 1 214 ? 8.422 9.300 -4.726 1.00 90.81 214 PRO A CA 1
ATOM 1669 C C . PRO A 1 214 ? 9.274 9.447 -3.458 1.00 90.81 214 PRO A C 1
ATOM 1671 O O . PRO A 1 214 ? 9.175 8.615 -2.564 1.00 90.81 214 PRO A O 1
ATOM 1674 N N . PHE A 1 215 ? 10.079 10.511 -3.343 1.00 93.44 215 PHE A N 1
ATOM 1675 C CA . PHE A 1 215 ? 10.901 10.799 -2.162 1.00 93.44 215 PHE A CA 1
ATOM 1676 C C . PHE A 1 215 ? 10.274 11.839 -1.226 1.00 93.44 215 PHE A C 1
ATOM 1678 O O . PHE A 1 215 ? 10.926 12.300 -0.289 1.00 93.44 215 PHE A O 1
ATOM 1685 N N . ARG A 1 216 ? 9.008 12.228 -1.446 1.00 89.38 216 ARG A N 1
ATOM 1686 C CA . ARG A 1 216 ? 8.318 13.265 -0.651 1.00 89.38 216 ARG A CA 1
ATOM 1687 C C . ARG A 1 216 ? 8.319 12.988 0.859 1.00 89.38 216 ARG A C 1
ATOM 1689 O O . ARG A 1 216 ? 8.324 13.938 1.646 1.00 89.38 216 ARG A O 1
ATOM 1696 N N . ASP A 1 217 ? 8.340 11.714 1.249 1.00 87.56 217 ASP A N 1
ATOM 1697 C CA . ASP A 1 217 ? 8.278 11.281 2.648 1.00 87.56 217 ASP A CA 1
ATOM 1698 C C . ASP A 1 217 ? 9.663 11.224 3.308 1.00 87.56 217 ASP A C 1
ATOM 1700 O O . ASP A 1 217 ? 9.771 11.334 4.524 1.00 87.56 217 ASP A O 1
ATOM 1704 N N . TRP A 1 218 ? 10.750 11.232 2.527 1.00 92.12 218 TRP A N 1
ATOM 1705 C CA . TRP A 1 218 ? 12.123 11.299 3.056 1.00 92.12 218 TRP A CA 1
ATOM 1706 C C . TRP A 1 218 ? 12.396 12.611 3.804 1.00 92.12 218 TRP A C 1
ATOM 1708 O O . TRP A 1 218 ? 13.354 12.730 4.565 1.00 92.12 218 TRP A O 1
ATOM 1718 N N . VAL A 1 219 ? 11.549 13.622 3.593 1.00 87.62 219 VAL A N 1
ATOM 1719 C CA . VAL A 1 219 ? 11.601 14.906 4.304 1.00 87.62 219 VAL A CA 1
ATOM 1720 C C . VAL A 1 219 ? 11.298 14.742 5.794 1.00 87.62 219 VAL A C 1
ATOM 1722 O O . VAL A 1 219 ? 11.713 15.594 6.584 1.00 87.62 219 VAL A O 1
ATOM 1725 N N . GLU A 1 220 ? 10.599 13.670 6.172 1.00 85.12 220 GLU A N 1
ATOM 1726 C CA . GLU A 1 220 ? 10.310 13.319 7.565 1.00 85.12 220 GLU A CA 1
ATOM 1727 C C . GLU A 1 220 ? 11.524 12.694 8.261 1.00 85.12 220 GLU A C 1
ATOM 1729 O O . GLU A 1 220 ? 11.753 12.992 9.431 1.00 85.12 220 GLU A O 1
ATOM 1734 N N . GLU A 1 221 ? 12.358 11.946 7.530 1.00 87.38 221 GLU A N 1
ATOM 1735 C CA . GLU A 1 221 ? 13.642 11.428 8.031 1.00 87.38 221 GLU A CA 1
ATOM 1736 C C . GLU A 1 221 ? 14.634 12.569 8.283 1.00 87.38 221 GLU A C 1
ATOM 1738 O O . GLU A 1 221 ? 15.265 12.682 9.334 1.00 87.38 221 GLU A O 1
ATOM 1743 N N . SER A 1 222 ? 14.763 13.462 7.301 1.00 92.75 222 SER A N 1
ATOM 1744 C CA . SER A 1 222 ? 15.531 14.694 7.428 1.00 92.75 222 SER A CA 1
ATOM 1745 C C . SER A 1 222 ? 15.114 15.676 6.345 1.00 92.75 222 SER A C 1
ATOM 1747 O O . SER A 1 222 ? 15.118 15.375 5.152 1.00 92.75 222 SER A O 1
ATOM 1749 N N . THR A 1 223 ? 14.798 16.908 6.748 1.00 89.75 223 THR A N 1
ATOM 1750 C CA . THR A 1 223 ? 14.327 17.931 5.806 1.00 89.75 223 THR A CA 1
ATOM 1751 C C . THR A 1 223 ? 15.358 18.256 4.725 1.00 89.75 223 THR A C 1
ATOM 1753 O O . THR A 1 223 ? 14.969 18.504 3.585 1.00 89.75 223 THR A O 1
ATOM 1756 N N . ALA A 1 224 ? 16.655 18.272 5.056 1.00 94.00 224 ALA A N 1
ATOM 1757 C CA . ALA A 1 224 ? 17.714 18.541 4.081 1.00 94.00 224 ALA A CA 1
ATOM 1758 C C . ALA A 1 224 ? 17.852 17.379 3.086 1.00 94.00 224 ALA A C 1
ATOM 1760 O O . ALA A 1 224 ? 17.754 17.592 1.878 1.00 94.00 224 ALA A O 1
ATOM 1761 N N . PHE A 1 225 ? 17.959 16.161 3.616 1.00 95.56 225 PHE A N 1
ATOM 1762 C CA . PHE A 1 225 ? 18.063 14.916 2.859 1.00 95.56 225 PHE A CA 1
ATOM 1763 C C . PHE A 1 225 ? 16.884 14.726 1.898 1.00 95.56 225 PHE A C 1
ATOM 1765 O O . PHE A 1 225 ? 17.071 14.610 0.687 1.00 95.56 225 PHE A O 1
ATOM 1772 N N . GLY A 1 226 ? 15.653 14.780 2.412 1.00 93.88 226 GLY A N 1
ATOM 1773 C CA . GLY A 1 226 ? 14.459 14.570 1.602 1.00 93.88 226 GLY A CA 1
ATOM 1774 C C . GLY A 1 226 ? 14.255 15.644 0.535 1.00 93.88 226 GLY A C 1
ATOM 1775 O O . GLY A 1 226 ? 13.849 15.326 -0.579 1.00 93.88 226 GLY A O 1
ATOM 1776 N N . ARG A 1 227 ? 14.590 16.914 0.817 1.00 93.50 227 ARG A N 1
ATOM 1777 C CA . ARG A 1 227 ? 14.537 17.979 -0.202 1.00 93.50 227 ARG A CA 1
ATOM 1778 C C . ARG A 1 227 ? 15.576 17.771 -1.298 1.00 93.50 227 ARG A C 1
ATOM 1780 O O . ARG A 1 227 ? 15.258 18.001 -2.463 1.00 93.50 227 ARG A O 1
ATOM 1787 N N . ALA A 1 228 ? 16.787 17.344 -0.941 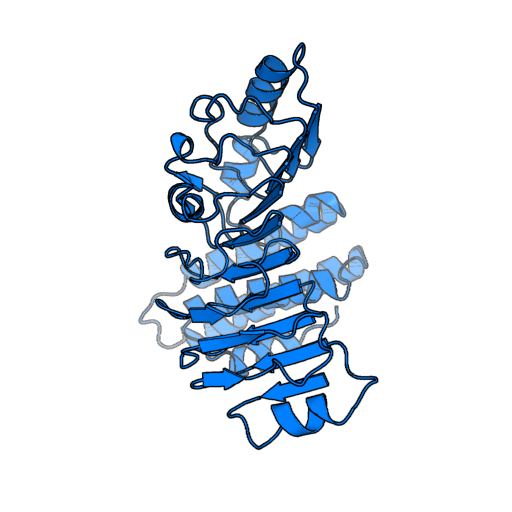1.00 96.56 228 ALA A N 1
ATOM 1788 C CA . ALA A 1 228 ? 17.829 17.037 -1.913 1.00 96.56 228 ALA A CA 1
ATOM 1789 C C . ALA A 1 228 ? 17.413 15.865 -2.815 1.00 96.56 228 ALA A C 1
ATOM 1791 O O . ALA A 1 228 ? 17.498 15.983 -4.038 1.00 96.56 228 ALA A O 1
ATOM 1792 N N . ALA A 1 229 ? 16.864 14.795 -2.229 1.00 97.12 229 ALA A N 1
ATOM 1793 C CA . ALA A 1 229 ? 16.345 13.648 -2.971 1.00 97.12 229 ALA A CA 1
ATOM 1794 C C . ALA A 1 229 ? 15.176 14.044 -3.886 1.00 97.12 229 ALA A C 1
ATOM 1796 O O . ALA A 1 229 ? 15.196 13.736 -5.078 1.00 97.12 229 ALA A O 1
ATOM 1797 N N . CYS A 1 230 ? 14.203 14.810 -3.377 1.00 95.88 230 CYS A N 1
ATOM 1798 C CA . CYS A 1 230 ? 13.101 15.330 -4.188 1.00 95.88 230 CYS A CA 1
ATOM 1799 C C . CYS A 1 230 ? 13.618 16.136 -5.388 1.00 95.88 230 CYS A C 1
ATOM 1801 O O . CYS A 1 230 ? 13.163 15.926 -6.511 1.00 95.88 230 CYS A O 1
ATOM 1803 N N . ALA A 1 231 ? 14.589 17.028 -5.169 1.00 95.81 231 ALA A N 1
ATOM 1804 C CA . ALA A 1 231 ? 15.180 17.835 -6.231 1.00 95.81 231 ALA A CA 1
ATOM 1805 C C . ALA A 1 231 ? 15.936 16.984 -7.267 1.00 95.81 231 ALA A C 1
ATOM 1807 O O . ALA A 1 231 ? 15.822 17.261 -8.460 1.00 95.81 231 ALA A O 1
ATOM 1808 N N . ALA A 1 232 ? 16.672 15.955 -6.832 1.00 97.69 232 ALA A N 1
ATOM 1809 C CA . ALA A 1 232 ? 17.345 15.006 -7.719 1.00 97.69 232 ALA A CA 1
ATOM 1810 C C . ALA A 1 232 ? 16.343 14.267 -8.617 1.00 97.69 232 ALA A C 1
ATOM 1812 O O . ALA A 1 232 ? 16.493 14.257 -9.839 1.00 97.69 232 ALA A O 1
ATOM 1813 N N . TYR A 1 233 ? 15.259 13.747 -8.035 1.00 97.00 233 TYR A N 1
ATOM 1814 C CA . TYR A 1 233 ? 14.195 13.098 -8.801 1.00 97.00 233 TYR A CA 1
ATOM 1815 C C . TYR A 1 233 ? 13.538 14.048 -9.807 1.00 97.00 233 TYR A C 1
ATOM 1817 O O . TYR A 1 233 ? 13.383 13.701 -10.976 1.00 97.00 233 TYR A O 1
ATOM 1825 N N . THR A 1 234 ? 13.200 15.273 -9.388 1.00 95.06 234 THR A N 1
ATOM 1826 C CA . THR A 1 234 ? 12.600 16.277 -10.277 1.00 95.06 234 THR A CA 1
ATOM 1827 C C . THR A 1 234 ? 13.518 16.611 -11.455 1.00 95.06 234 THR A C 1
ATOM 1829 O O . THR A 1 234 ? 13.038 16.712 -12.584 1.00 95.06 234 THR A O 1
ATOM 1832 N N . ARG A 1 235 ? 14.837 16.732 -11.236 1.00 96.75 235 ARG A N 1
ATOM 1833 C CA . ARG A 1 235 ? 15.808 16.933 -12.327 1.00 96.75 235 ARG A CA 1
ATOM 1834 C C . ARG A 1 235 ? 15.814 15.760 -13.303 1.00 96.75 235 ARG A C 1
ATOM 1836 O O . ARG A 1 235 ? 15.721 15.986 -14.507 1.00 96.75 235 ARG A O 1
ATOM 1843 N N . ALA A 1 236 ? 15.869 14.528 -12.800 1.00 96.88 236 ALA A N 1
ATOM 1844 C CA . ALA A 1 236 ? 15.852 13.328 -13.635 1.00 96.88 236 ALA A CA 1
ATOM 1845 C C . ALA A 1 236 ? 14.552 13.217 -14.451 1.00 96.88 236 ALA A C 1
ATOM 1847 O O . ALA A 1 236 ? 14.584 12.976 -15.658 1.00 96.88 236 ALA A O 1
ATOM 1848 N N . GLN A 1 237 ? 13.402 13.483 -13.825 1.00 95.25 237 GLN A N 1
ATOM 1849 C CA . GLN A 1 237 ? 12.104 13.513 -14.499 1.00 95.25 237 GLN A CA 1
ATOM 1850 C C . GLN A 1 237 ? 12.060 14.567 -15.613 1.00 95.25 237 GLN A C 1
ATOM 1852 O O . GLN A 1 237 ? 11.558 14.286 -16.705 1.00 95.25 237 GLN A O 1
ATOM 1857 N N . GLN A 1 238 ? 12.565 15.775 -15.354 1.00 95.06 238 GLN A N 1
ATOM 1858 C CA . GLN A 1 238 ? 12.625 16.853 -16.344 1.00 95.06 238 GLN A CA 1
ATOM 1859 C C . GLN A 1 238 ? 13.557 16.507 -17.507 1.00 95.06 238 GLN A C 1
ATOM 1861 O O . GLN A 1 238 ? 13.169 16.694 -18.659 1.00 95.06 238 GLN A O 1
ATOM 1866 N N . ALA A 1 239 ? 14.739 15.954 -17.219 1.00 96.25 239 ALA A N 1
ATOM 1867 C CA . ALA A 1 239 ? 15.684 15.496 -18.231 1.00 96.25 239 ALA A CA 1
ATOM 1868 C C . ALA A 1 239 ? 15.051 14.434 -19.140 1.00 96.25 239 ALA A C 1
ATOM 1870 O O . ALA A 1 239 ? 15.074 14.591 -20.355 1.00 96.25 239 ALA A O 1
ATOM 1871 N N . ILE A 1 240 ? 14.390 13.421 -18.567 1.00 95.56 240 ILE A N 1
ATOM 1872 C CA . ILE A 1 240 ? 13.695 12.370 -19.329 1.00 95.56 240 ILE A CA 1
ATOM 1873 C C . ILE A 1 240 ? 12.550 12.943 -20.171 1.00 95.56 240 ILE A C 1
ATOM 1875 O O . ILE A 1 240 ? 12.395 12.580 -21.336 1.00 95.56 240 ILE A O 1
ATOM 1879 N N . SER A 1 241 ? 11.758 13.855 -19.604 1.00 93.69 241 SER A N 1
ATOM 1880 C CA . SER A 1 241 ? 10.614 14.463 -20.301 1.00 93.69 241 SER A CA 1
ATOM 1881 C C . SER A 1 241 ? 11.036 15.373 -21.459 1.00 93.69 241 SER A C 1
ATOM 1883 O O . SER A 1 241 ? 10.268 15.560 -22.399 1.00 93.69 241 SER A O 1
ATOM 1885 N N . ALA A 1 242 ? 12.249 15.932 -21.411 1.00 95.31 242 ALA A N 1
ATOM 1886 C CA . ALA A 1 242 ? 12.811 16.749 -22.482 1.00 95.31 242 ALA A CA 1
ATOM 1887 C C . ALA A 1 242 ? 13.320 15.923 -23.681 1.00 95.31 242 ALA A C 1
ATOM 1889 O O . ALA A 1 242 ? 13.557 16.486 -24.751 1.00 95.31 242 ALA A O 1
ATOM 1890 N N . ILE A 1 243 ? 13.477 14.601 -23.536 1.00 94.50 243 ILE A N 1
ATOM 1891 C CA . ILE A 1 243 ? 13.921 13.722 -24.624 1.00 94.50 243 ILE A CA 1
ATOM 1892 C C . ILE A 1 243 ? 12.759 13.494 -25.595 1.00 94.50 243 ILE A C 1
ATOM 1894 O O . ILE A 1 243 ? 11.726 12.921 -25.233 1.00 94.50 243 ILE A O 1
ATOM 1898 N N . ALA A 1 244 ? 12.941 13.882 -26.859 1.00 91.50 244 ALA A N 1
ATOM 1899 C CA . ALA A 1 244 ? 11.932 13.661 -27.891 1.00 91.50 244 ALA A CA 1
ATOM 1900 C C . ALA A 1 244 ? 11.639 12.150 -28.078 1.00 91.50 244 ALA A C 1
ATOM 1902 O O . ALA A 1 244 ? 12.572 11.340 -28.047 1.00 91.50 244 ALA A O 1
ATOM 1903 N N . PRO A 1 245 ? 10.368 11.737 -28.273 1.00 87.56 245 PRO A N 1
ATOM 1904 C CA . PRO A 1 245 ? 9.997 10.333 -28.511 1.00 87.56 245 PRO A CA 1
ATOM 1905 C C . PRO A 1 245 ? 10.774 9.664 -29.647 1.00 87.56 245 PRO A C 1
ATOM 1907 O O . PRO A 1 245 ? 11.217 8.533 -29.495 1.00 87.56 245 PRO A O 1
ATOM 1910 N N . GLU A 1 246 ? 11.021 10.407 -30.726 1.00 88.94 246 GLU A N 1
ATOM 1911 C CA . GLU A 1 246 ? 11.680 9.916 -31.945 1.00 88.94 246 GLU A CA 1
ATOM 1912 C C . GLU A 1 246 ? 13.189 10.219 -31.995 1.00 88.94 246 GLU A C 1
ATOM 1914 O O . GLU A 1 246 ? 13.814 10.132 -33.052 1.00 88.94 246 GLU A O 1
ATOM 1919 N N . ALA A 1 247 ? 13.795 10.640 -30.878 1.00 88.69 247 ALA A N 1
ATOM 1920 C CA . ALA A 1 247 ? 15.226 10.922 -30.844 1.00 88.69 247 ALA A CA 1
ATOM 1921 C C . ALA A 1 247 ? 16.036 9.632 -31.060 1.00 88.69 247 ALA A C 1
ATOM 1923 O O . ALA A 1 247 ? 15.849 8.641 -30.352 1.00 88.69 247 ALA A O 1
ATOM 1924 N N . ALA A 1 248 ? 16.973 9.654 -32.013 1.00 86.69 248 ALA A N 1
ATOM 1925 C CA . ALA A 1 248 ? 17.811 8.498 -32.341 1.00 86.69 248 ALA A CA 1
ATOM 1926 C C . ALA A 1 248 ? 18.668 8.017 -31.152 1.00 86.69 248 ALA A C 1
ATOM 1928 O O . ALA A 1 248 ? 19.005 6.839 -31.062 1.00 86.69 248 ALA A O 1
ATOM 1929 N N . ASP A 1 249 ? 18.994 8.916 -30.224 1.00 91.19 249 ASP A N 1
ATOM 1930 C CA . ASP A 1 249 ? 19.769 8.679 -29.008 1.00 91.19 249 ASP A CA 1
ATOM 1931 C C . ASP A 1 249 ? 18.903 8.606 -27.737 1.00 91.19 249 ASP A C 1
ATOM 1933 O O . ASP A 1 249 ? 19.445 8.598 -26.630 1.00 91.19 249 ASP A O 1
ATOM 1937 N N . ARG A 1 250 ? 17.570 8.488 -27.867 1.00 90.06 250 ARG A N 1
ATOM 1938 C CA . ARG A 1 250 ? 16.619 8.479 -26.738 1.00 90.06 250 ARG A CA 1
ATOM 1939 C C . ARG A 1 250 ? 17.026 7.528 -25.616 1.00 90.06 250 ARG A C 1
ATOM 1941 O O . ARG A 1 250 ? 16.977 7.903 -24.448 1.00 90.06 250 ARG A O 1
ATOM 1948 N N . SER A 1 251 ? 17.438 6.309 -25.968 1.00 89.69 251 SER A N 1
ATOM 1949 C CA . SER A 1 251 ? 17.859 5.306 -24.984 1.00 89.69 251 SER A CA 1
ATOM 1950 C C . SER A 1 251 ? 19.129 5.720 -24.238 1.00 89.69 251 SER A C 1
ATOM 1952 O O . SER A 1 251 ? 19.209 5.496 -23.036 1.00 89.69 251 SER A O 1
ATOM 1954 N N . ALA A 1 252 ? 20.110 6.309 -24.926 1.00 93.56 252 ALA A N 1
ATOM 1955 C CA . ALA A 1 252 ? 21.379 6.710 -24.320 1.00 93.56 252 ALA A CA 1
ATOM 1956 C C . ALA A 1 252 ? 21.211 7.961 -23.444 1.00 93.56 252 ALA A C 1
ATOM 1958 O O . ALA A 1 252 ? 21.698 7.995 -22.317 1.00 93.56 252 ALA A O 1
ATOM 1959 N N . ALA A 1 253 ? 20.460 8.958 -23.921 1.00 95.00 253 ALA A N 1
ATOM 1960 C CA . ALA A 1 253 ? 20.112 10.141 -23.136 1.00 95.00 253 ALA A CA 1
ATOM 1961 C C . ALA A 1 253 ? 19.277 9.773 -21.895 1.00 95.00 253 ALA A C 1
ATOM 1963 O O . ALA A 1 253 ? 19.495 10.311 -20.810 1.00 95.00 253 ALA A O 1
ATOM 1964 N N . GLY A 1 254 ? 18.352 8.819 -22.043 1.00 95.50 254 GLY A N 1
ATOM 1965 C CA . GLY A 1 254 ? 17.549 8.293 -20.944 1.00 95.50 254 GLY A CA 1
ATOM 1966 C C . GLY A 1 254 ? 18.380 7.533 -19.910 1.00 95.50 254 GLY A C 1
ATOM 1967 O O . GLY A 1 254 ? 18.225 7.772 -18.714 1.00 95.50 254 GLY A O 1
ATOM 1968 N N . GLU A 1 255 ? 19.299 6.670 -20.358 1.00 96.19 255 GLU A N 1
ATOM 1969 C CA . GLU A 1 255 ? 20.271 5.999 -19.485 1.00 96.19 255 GLU A CA 1
ATOM 1970 C C . GLU A 1 255 ? 21.104 7.018 -18.698 1.00 96.19 255 GLU A C 1
ATOM 1972 O O . GLU A 1 255 ? 21.244 6.879 -17.485 1.00 96.19 255 GLU A O 1
ATOM 1977 N N . GLN A 1 256 ? 21.609 8.068 -19.354 1.00 97.06 256 GLN A N 1
ATOM 1978 C CA . GLN A 1 256 ? 22.405 9.096 -18.683 1.00 97.06 256 GLN A CA 1
ATOM 1979 C C . GLN A 1 256 ? 21.605 9.823 -17.595 1.00 97.06 256 GLN A C 1
ATOM 1981 O O . GLN A 1 256 ? 22.073 9.909 -16.466 1.00 97.06 256 GLN A O 1
ATOM 1986 N N . ALA A 1 257 ? 20.380 10.272 -17.890 1.00 97.50 257 ALA A N 1
ATOM 1987 C CA . ALA A 1 257 ? 19.529 10.945 -16.903 1.00 97.50 257 ALA A CA 1
ATOM 1988 C C . ALA A 1 257 ? 19.222 10.057 -15.679 1.00 97.50 257 ALA A C 1
ATOM 1990 O O . ALA A 1 257 ? 19.141 10.540 -14.548 1.00 97.50 257 ALA A O 1
ATOM 1991 N N . LEU A 1 258 ? 19.066 8.750 -15.898 1.00 97.69 258 LEU A N 1
ATOM 1992 C CA . LEU A 1 258 ? 18.880 7.764 -14.836 1.00 97.69 258 LEU A CA 1
ATOM 1993 C C . LEU A 1 258 ? 20.162 7.542 -14.016 1.00 97.69 258 LEU A C 1
ATOM 1995 O O . LEU A 1 258 ? 20.100 7.473 -12.788 1.00 97.69 258 LEU A O 1
ATOM 1999 N N . ARG A 1 259 ? 21.330 7.461 -14.661 1.00 97.38 259 ARG A N 1
ATOM 2000 C CA . ARG A 1 259 ? 22.624 7.364 -13.963 1.00 97.38 259 ARG A CA 1
ATOM 2001 C C . ARG A 1 259 ? 22.925 8.619 -13.149 1.00 97.38 259 ARG A C 1
ATOM 2003 O O . ARG A 1 259 ? 23.409 8.502 -12.025 1.00 97.38 259 ARG A O 1
ATOM 2010 N N . ASP A 1 260 ? 22.569 9.794 -13.659 1.00 98.06 260 ASP A N 1
ATOM 2011 C CA . ASP A 1 260 ? 22.704 11.061 -12.938 1.00 98.06 260 ASP A CA 1
ATOM 2012 C C . ASP A 1 260 ? 21.853 11.065 -11.657 1.00 98.06 260 ASP A C 1
ATOM 2014 O O . ASP A 1 260 ? 22.328 11.500 -10.609 1.00 98.06 260 ASP A O 1
ATOM 2018 N N . LEU A 1 261 ? 20.642 10.490 -11.689 1.00 98.38 261 LEU A N 1
ATOM 2019 C CA . LEU A 1 261 ? 19.833 10.296 -10.479 1.00 98.38 261 LEU A CA 1
ATOM 2020 C C . LEU A 1 261 ? 20.549 9.413 -9.445 1.00 98.38 261 LEU A C 1
ATOM 2022 O O . LEU A 1 261 ? 20.567 9.745 -8.260 1.00 98.38 261 LEU A O 1
ATOM 2026 N N . VAL A 1 262 ? 21.144 8.294 -9.870 1.00 98.12 262 VAL A N 1
ATOM 2027 C CA . VAL A 1 262 ? 21.905 7.406 -8.970 1.00 98.12 262 VAL A CA 1
ATOM 2028 C C . VAL A 1 262 ? 23.126 8.129 -8.398 1.00 98.12 262 VAL A C 1
ATOM 2030 O O . VAL A 1 262 ? 23.405 8.007 -7.205 1.00 98.12 262 VAL A O 1
ATOM 2033 N N . ALA A 1 263 ? 23.828 8.920 -9.210 1.00 98.12 263 ALA A N 1
ATOM 2034 C CA . ALA A 1 263 ? 24.961 9.728 -8.770 1.00 98.12 263 ALA A CA 1
ATOM 2035 C C . ALA A 1 263 ? 24.549 10.797 -7.743 1.00 98.12 263 ALA A C 1
ATOM 2037 O O . ALA A 1 263 ? 25.216 10.949 -6.718 1.00 98.12 263 ALA A O 1
ATOM 2038 N N . ASP A 1 264 ? 23.427 11.483 -7.965 1.00 98.31 264 ASP A N 1
ATOM 2039 C CA . ASP A 1 264 ? 22.861 12.431 -7.005 1.00 98.31 264 ASP A CA 1
ATOM 2040 C C . ASP A 1 264 ? 22.517 11.736 -5.679 1.00 98.31 264 ASP A C 1
ATOM 2042 O O . ASP A 1 264 ? 22.905 12.212 -4.612 1.00 98.31 264 ASP A O 1
ATOM 2046 N N . LEU A 1 265 ? 21.849 10.579 -5.726 1.00 98.06 265 LEU A N 1
ATOM 2047 C CA . LEU A 1 265 ? 21.505 9.805 -4.528 1.00 98.06 265 LEU A CA 1
ATOM 2048 C C . LEU A 1 265 ? 22.743 9.268 -3.793 1.00 98.06 265 LEU A C 1
ATOM 2050 O O . LEU A 1 265 ? 22.759 9.253 -2.564 1.00 98.06 265 LEU A O 1
ATOM 2054 N N . ASN A 1 266 ? 23.801 8.884 -4.514 1.00 98.00 266 ASN A N 1
ATOM 2055 C CA . ASN A 1 266 ? 25.090 8.526 -3.917 1.00 98.00 266 ASN A CA 1
ATOM 2056 C C . ASN A 1 266 ? 25.696 9.703 -3.145 1.00 98.00 266 ASN A C 1
ATOM 2058 O O . ASN A 1 266 ? 26.137 9.520 -2.011 1.00 98.00 266 ASN A O 1
ATOM 2062 N N . THR A 1 267 ? 25.705 10.898 -3.743 1.00 98.00 267 THR A N 1
ATOM 2063 C CA . THR A 1 267 ? 26.197 12.122 -3.095 1.00 98.00 267 THR A CA 1
ATOM 2064 C C . THR A 1 267 ? 25.380 12.430 -1.844 1.00 98.00 267 THR A C 1
ATOM 2066 O O . THR A 1 267 ? 25.944 12.550 -0.758 1.00 98.00 267 THR A O 1
ATOM 2069 N N . ILE A 1 268 ? 24.052 12.446 -1.966 1.00 97.25 268 ILE A N 1
ATOM 2070 C CA . ILE A 1 268 ? 23.125 12.683 -0.854 1.00 97.25 268 ILE A CA 1
ATOM 2071 C C . ILE A 1 268 ? 23.365 11.674 0.277 1.00 97.25 268 ILE A C 1
ATOM 2073 O O . ILE A 1 268 ? 23.443 12.057 1.444 1.00 97.25 268 ILE A O 1
ATOM 2077 N N . ASN A 1 269 ? 23.524 10.386 -0.040 1.00 96.62 269 ASN A N 1
ATOM 2078 C CA . ASN A 1 269 ? 23.796 9.383 0.984 1.00 96.62 269 ASN A CA 1
ATOM 2079 C C . ASN A 1 269 ? 25.175 9.553 1.624 1.00 96.62 269 ASN A C 1
ATOM 2081 O O . ASN A 1 269 ? 25.307 9.316 2.814 1.00 96.62 269 ASN A O 1
ATOM 2085 N N . SER A 1 270 ? 26.195 9.977 0.877 1.00 96.38 270 SER A N 1
ATOM 2086 C CA . SER A 1 270 ? 27.515 10.235 1.463 1.00 96.38 270 SER A CA 1
ATOM 2087 C C . SER A 1 270 ? 27.516 11.408 2.451 1.00 96.38 270 SER A C 1
ATOM 2089 O O . SER A 1 270 ? 28.334 11.436 3.363 1.00 96.38 270 SER A O 1
ATOM 2091 N N . GLU A 1 271 ? 26.593 12.362 2.290 1.00 95.50 271 GLU A N 1
ATOM 2092 C CA . GLU A 1 271 ? 26.442 13.513 3.186 1.00 95.50 271 GLU A CA 1
ATOM 2093 C C . GLU A 1 271 ? 25.571 13.207 4.412 1.00 95.50 271 GLU A C 1
ATOM 2095 O O . GLU A 1 271 ? 25.790 13.773 5.483 1.00 95.50 271 GLU A O 1
ATOM 2100 N N . HIS A 1 272 ? 24.563 12.344 4.254 1.00 94.06 272 HIS A N 1
ATOM 2101 C CA . HIS A 1 272 ? 23.538 12.113 5.274 1.00 94.06 272 HIS A CA 1
ATOM 2102 C C . HIS A 1 272 ? 23.589 10.728 5.932 1.00 94.06 272 HIS A C 1
ATOM 2104 O O . HIS A 1 272 ? 23.143 10.601 7.067 1.00 94.06 272 HIS A O 1
ATOM 2110 N N . GLU A 1 273 ? 24.099 9.710 5.238 1.00 93.50 273 GLU A N 1
ATOM 2111 C CA . GLU A 1 273 ? 24.163 8.300 5.663 1.00 93.50 273 GLU A CA 1
ATOM 2112 C C . GLU A 1 273 ? 22.802 7.704 6.077 1.00 93.50 273 GLU A C 1
ATOM 2114 O O . GLU A 1 273 ? 22.719 6.844 6.952 1.00 93.50 273 GLU A O 1
ATOM 2119 N N . LEU A 1 274 ? 21.716 8.168 5.445 1.00 93.50 274 LEU A N 1
ATOM 2120 C CA . LEU A 1 274 ? 20.342 7.782 5.792 1.00 93.50 274 LEU A CA 1
ATOM 2121 C C . LEU A 1 274 ? 19.729 6.722 4.872 1.00 93.50 274 LEU A C 1
ATOM 2123 O O . LEU A 1 274 ? 18.712 6.141 5.244 1.00 93.50 274 LEU A O 1
ATOM 2127 N N . ILE A 1 275 ? 20.290 6.457 3.684 1.00 94.19 275 ILE A N 1
ATOM 2128 C CA . ILE A 1 275 ? 19.695 5.487 2.755 1.00 94.19 275 ILE A CA 1
ATOM 2129 C C . ILE A 1 275 ? 19.977 4.063 3.243 1.00 94.19 275 ILE A C 1
ATOM 2131 O O . ILE A 1 275 ? 20.991 3.443 2.921 1.00 94.19 275 ILE A O 1
ATOM 2135 N N . ASP A 1 276 ? 19.045 3.540 4.029 1.00 91.19 276 ASP A N 1
ATOM 2136 C CA . ASP A 1 276 ? 19.061 2.174 4.528 1.00 91.19 276 ASP A CA 1
ATOM 2137 C C . ASP A 1 276 ? 18.493 1.172 3.501 1.00 91.19 276 ASP A C 1
ATOM 2139 O O . ASP A 1 276 ? 18.377 1.442 2.303 1.00 91.19 276 ASP A O 1
ATOM 2143 N N . THR A 1 277 ? 18.156 -0.037 3.957 1.00 89.75 277 THR A N 1
ATOM 2144 C CA . THR A 1 277 ? 17.579 -1.066 3.076 1.00 89.75 277 THR A CA 1
ATOM 2145 C C . THR A 1 277 ? 16.201 -0.658 2.539 1.00 89.75 277 THR A C 1
ATOM 2147 O O . THR A 1 277 ? 15.901 -0.933 1.380 1.00 89.75 277 THR A O 1
ATOM 2150 N N . ILE A 1 278 ? 15.383 0.029 3.341 1.00 89.44 278 ILE A N 1
ATOM 2151 C CA . ILE A 1 278 ? 14.026 0.441 2.966 1.00 89.44 278 ILE A CA 1
ATOM 2152 C C . ILE A 1 278 ? 14.091 1.597 1.967 1.00 89.44 278 ILE A C 1
ATOM 2154 O O . ILE A 1 278 ? 13.461 1.539 0.909 1.00 89.44 278 ILE A O 1
ATOM 2158 N N . LEU A 1 279 ? 14.875 2.635 2.260 1.00 93.00 279 LEU A N 1
ATOM 2159 C CA . LEU A 1 279 ? 14.996 3.794 1.373 1.00 93.00 279 LEU A CA 1
ATOM 2160 C C . LEU A 1 279 ? 15.651 3.417 0.039 1.00 93.00 279 LEU A C 1
ATOM 2162 O O . LEU A 1 279 ? 15.296 3.951 -1.009 1.00 93.00 279 LEU A O 1
ATOM 2166 N N . ARG A 1 280 ? 16.543 2.426 0.036 1.00 95.12 280 ARG A N 1
ATOM 2167 C CA . ARG A 1 280 ? 17.103 1.862 -1.196 1.00 95.12 280 ARG A CA 1
ATOM 2168 C C . ARG A 1 280 ? 16.057 1.180 -2.072 1.00 95.12 280 ARG A C 1
ATOM 2170 O O . ARG A 1 280 ? 16.083 1.372 -3.285 1.00 95.12 280 ARG A O 1
ATOM 2177 N N . GLU A 1 281 ? 15.135 0.410 -1.495 1.00 92.88 281 GLU A N 1
ATOM 2178 C CA . GLU A 1 281 ? 14.023 -0.176 -2.256 1.00 92.88 281 GLU A CA 1
ATOM 2179 C C . GLU A 1 281 ? 13.114 0.914 -2.843 1.00 92.88 281 GLU A C 1
ATOM 2181 O O . GLU A 1 281 ? 12.666 0.803 -3.984 1.00 92.88 281 GLU A O 1
ATOM 2186 N N . GLN A 1 282 ? 12.883 2.004 -2.105 1.00 93.56 282 GLN A N 1
ATOM 2187 C CA . GLN A 1 282 ? 12.136 3.159 -2.612 1.00 93.56 282 GLN A CA 1
ATOM 2188 C C . GLN A 1 282 ? 12.874 3.864 -3.760 1.00 93.56 282 GLN A C 1
ATOM 2190 O O . GLN A 1 282 ? 12.257 4.177 -4.778 1.00 93.56 282 GLN A O 1
ATOM 2195 N N . ALA A 1 283 ? 14.193 4.049 -3.642 1.00 96.25 283 ALA A N 1
ATOM 2196 C CA . ALA A 1 283 ? 15.038 4.579 -4.712 1.00 96.25 283 ALA A CA 1
ATOM 2197 C C . ALA A 1 283 ? 14.994 3.703 -5.969 1.00 96.25 283 ALA A C 1
ATOM 2199 O O . ALA A 1 283 ? 14.843 4.227 -7.072 1.00 96.25 283 ALA A O 1
ATOM 2200 N N . TRP A 1 284 ? 15.054 2.378 -5.806 1.00 95.94 284 TRP A N 1
ATOM 2201 C CA . TRP A 1 284 ? 14.894 1.439 -6.913 1.00 95.94 284 TRP A CA 1
ATOM 2202 C C . TRP A 1 284 ? 13.520 1.568 -7.578 1.00 95.94 284 TRP A C 1
ATOM 2204 O O . TRP A 1 284 ? 13.436 1.651 -8.800 1.00 95.94 284 TRP A O 1
ATOM 2214 N N . ASN A 1 285 ? 12.437 1.641 -6.799 1.00 93.06 285 ASN A N 1
ATOM 2215 C CA . ASN A 1 285 ? 11.091 1.795 -7.353 1.00 93.06 285 ASN A CA 1
ATOM 2216 C C . ASN A 1 285 ? 10.944 3.092 -8.163 1.00 93.06 285 ASN A C 1
ATOM 2218 O O . ASN A 1 285 ? 10.422 3.046 -9.276 1.00 93.06 285 ASN A O 1
ATOM 2222 N N . ALA A 1 286 ? 11.457 4.212 -7.644 1.00 94.88 286 ALA A N 1
ATOM 2223 C CA . ALA A 1 286 ? 11.469 5.500 -8.337 1.00 94.88 286 ALA A CA 1
ATOM 2224 C C . ALA A 1 286 ? 12.290 5.452 -9.637 1.00 94.88 286 ALA A C 1
ATOM 2226 O O . ALA A 1 286 ? 11.850 5.930 -10.683 1.00 94.88 286 ALA A O 1
ATOM 2227 N N . PHE A 1 287 ? 13.474 4.835 -9.589 1.00 97.06 287 PHE A N 1
ATOM 2228 C CA . PHE A 1 287 ? 14.325 4.640 -10.760 1.00 97.06 287 PHE A CA 1
ATOM 2229 C C . PHE A 1 287 ? 13.626 3.789 -11.826 1.00 97.06 287 PHE A C 1
ATOM 2231 O O . PHE A 1 287 ? 13.583 4.162 -12.998 1.00 97.06 287 PHE A O 1
ATOM 2238 N N . ARG A 1 288 ? 13.046 2.655 -11.417 1.00 95.62 288 ARG A N 1
ATOM 2239 C CA . ARG A 1 288 ? 12.333 1.733 -12.304 1.00 95.62 288 ARG A CA 1
ATOM 2240 C C . ARG A 1 288 ? 11.130 2.403 -12.962 1.00 95.62 288 ARG A C 1
ATOM 2242 O O . ARG A 1 288 ? 10.902 2.189 -14.148 1.00 95.62 288 ARG A O 1
ATOM 2249 N N . GLU A 1 289 ? 10.391 3.242 -12.238 1.00 92.94 289 GLU A N 1
ATOM 2250 C CA . GLU A 1 289 ? 9.281 4.011 -12.811 1.00 92.94 289 GLU A CA 1
ATOM 2251 C C . GLU A 1 289 ? 9.763 4.940 -13.938 1.00 92.94 289 GLU A C 1
ATOM 2253 O O . GLU A 1 289 ? 9.207 4.930 -15.039 1.00 92.94 289 GLU A O 1
ATOM 2258 N N . LEU A 1 290 ? 10.832 5.705 -13.697 1.00 95.00 290 LEU A N 1
ATOM 2259 C CA . LEU A 1 290 ? 11.425 6.577 -14.712 1.00 95.00 290 LEU A CA 1
ATOM 2260 C C . LEU A 1 290 ? 11.960 5.783 -15.917 1.00 95.00 290 LEU A C 1
ATOM 2262 O O . LEU A 1 290 ? 11.754 6.197 -17.059 1.00 95.00 290 LEU A O 1
ATOM 2266 N N . ALA A 1 291 ? 12.580 4.624 -15.685 1.00 95.38 291 ALA A N 1
ATOM 2267 C CA . ALA A 1 291 ? 13.029 3.718 -16.743 1.00 95.38 291 ALA A CA 1
ATOM 2268 C C . ALA A 1 291 ? 11.855 3.156 -17.567 1.00 95.38 291 ALA A C 1
ATOM 2270 O O . ALA A 1 291 ? 11.936 3.078 -18.795 1.00 95.38 291 ALA A O 1
ATOM 2271 N N . GLY A 1 292 ? 10.726 2.856 -16.923 1.00 93.38 292 GLY A N 1
ATOM 2272 C CA . GLY A 1 292 ? 9.496 2.428 -17.589 1.00 93.38 292 GLY A CA 1
ATOM 2273 C C . GLY A 1 292 ? 8.954 3.469 -18.575 1.00 93.38 292 GLY A C 1
ATOM 2274 O O . GLY A 1 292 ? 8.513 3.112 -19.666 1.00 93.38 292 GLY A O 1
ATOM 2275 N N . ARG A 1 293 ? 9.080 4.771 -18.275 1.00 92.56 293 ARG A N 1
ATOM 2276 C CA . ARG A 1 293 ? 8.695 5.867 -19.200 1.00 92.56 293 ARG A CA 1
ATOM 2277 C C . ARG A 1 293 ? 9.545 5.907 -20.476 1.00 92.56 293 ARG A C 1
ATOM 2279 O O . ARG A 1 293 ? 9.128 6.464 -21.492 1.00 92.56 293 ARG A O 1
ATOM 2286 N N . LEU A 1 294 ? 10.731 5.308 -20.432 1.00 92.19 294 LEU A N 1
ATOM 2287 C CA . LEU A 1 294 ? 11.625 5.128 -21.575 1.00 92.19 294 LEU A CA 1
ATOM 2288 C C . LEU A 1 294 ? 11.404 3.782 -22.286 1.00 92.19 294 LEU A C 1
ATOM 2290 O O . LEU A 1 294 ? 12.083 3.508 -23.270 1.00 92.19 294 LEU A O 1
ATOM 2294 N N . SER A 1 295 ? 10.449 2.961 -21.823 1.00 91.88 295 SER A N 1
ATOM 2295 C CA . SER A 1 295 ? 10.252 1.570 -22.264 1.00 91.88 295 SER A CA 1
ATOM 2296 C C . SER A 1 295 ? 11.496 0.691 -22.068 1.00 91.88 295 SER A C 1
ATOM 2298 O O . SER A 1 295 ? 11.709 -0.272 -22.805 1.00 91.88 295 SER A O 1
ATOM 2300 N N . THR A 1 296 ? 12.328 1.017 -21.075 1.00 92.94 296 THR A N 1
ATOM 2301 C CA . THR A 1 296 ? 13.509 0.225 -20.722 1.00 92.94 296 THR A CA 1
ATOM 2302 C C . THR A 1 296 ? 13.074 -1.066 -20.019 1.00 92.94 296 THR A C 1
ATOM 2304 O O . THR A 1 296 ? 12.337 -0.986 -19.036 1.00 92.94 296 THR A O 1
ATOM 2307 N N . PRO A 1 297 ? 13.538 -2.253 -20.455 1.00 93.12 297 PRO A N 1
ATOM 2308 C CA . PRO A 1 297 ? 13.251 -3.507 -19.759 1.00 93.12 297 PRO A CA 1
ATOM 2309 C C . PRO A 1 297 ? 13.770 -3.509 -18.313 1.00 93.12 297 PRO A C 1
ATOM 2311 O O . PRO A 1 297 ? 14.894 -3.070 -18.067 1.00 93.12 297 PRO A O 1
ATOM 2314 N N . ASP A 1 298 ? 13.007 -4.086 -17.379 1.00 90.50 298 ASP A N 1
ATOM 2315 C CA . ASP A 1 298 ? 13.358 -4.148 -15.947 1.00 90.50 298 ASP A CA 1
ATOM 2316 C C . ASP A 1 298 ? 14.760 -4.723 -15.691 1.00 90.50 298 ASP A C 1
ATOM 2318 O O . ASP A 1 298 ? 15.500 -4.204 -14.859 1.00 90.50 298 ASP A O 1
ATOM 2322 N N . THR A 1 299 ? 15.163 -5.759 -16.436 1.00 93.06 299 THR A N 1
ATOM 2323 C CA . THR A 1 299 ? 16.502 -6.359 -16.314 1.00 93.06 299 THR A CA 1
ATOM 2324 C C . THR A 1 299 ? 17.606 -5.359 -16.638 1.00 93.06 299 THR A C 1
ATOM 2326 O O . THR A 1 299 ? 18.616 -5.301 -15.944 1.00 93.06 299 THR A O 1
ATOM 2329 N N . ARG A 1 300 ? 17.396 -4.527 -17.660 1.00 94.25 300 ARG A N 1
ATOM 2330 C CA . ARG A 1 300 ? 18.352 -3.502 -18.074 1.00 94.25 300 ARG A CA 1
ATOM 2331 C C . ARG A 1 300 ? 18.370 -2.325 -17.103 1.00 94.25 300 ARG A C 1
ATOM 2333 O O . ARG A 1 300 ? 19.440 -1.818 -16.783 1.00 94.25 300 ARG A O 1
ATOM 2340 N N . ALA A 1 301 ? 17.204 -1.920 -16.605 1.00 94.69 301 ALA A N 1
ATOM 2341 C CA . ALA A 1 301 ? 17.104 -0.903 -15.565 1.00 94.69 301 ALA A CA 1
ATOM 2342 C C . ALA A 1 301 ? 17.846 -1.336 -14.286 1.00 94.69 301 ALA A C 1
ATOM 2344 O O . ALA A 1 301 ? 18.554 -0.526 -13.692 1.00 94.69 301 ALA A O 1
ATOM 2345 N N . ALA A 1 302 ? 17.737 -2.612 -13.897 1.00 94.19 302 ALA A N 1
ATOM 2346 C CA . ALA A 1 302 ? 18.432 -3.156 -12.731 1.00 94.19 302 ALA A CA 1
ATOM 2347 C C . ALA A 1 302 ? 19.956 -3.101 -12.903 1.00 94.19 302 ALA A C 1
ATOM 2349 O O . ALA A 1 302 ? 20.656 -2.637 -12.007 1.00 94.19 302 ALA A O 1
ATOM 2350 N N . GLU A 1 303 ? 20.466 -3.482 -14.081 1.00 94.81 303 GLU A N 1
ATOM 2351 C CA . GLU A 1 303 ? 21.891 -3.348 -14.410 1.00 94.81 303 GLU A CA 1
ATOM 2352 C C . GLU A 1 303 ? 22.380 -1.900 -14.268 1.00 94.81 303 GLU A C 1
ATOM 2354 O O . GLU A 1 303 ? 23.413 -1.657 -13.646 1.00 94.81 303 GLU A O 1
ATOM 2359 N N . TRP A 1 304 ? 21.642 -0.931 -14.820 1.00 94.12 304 TRP A N 1
ATOM 2360 C CA . TRP A 1 304 ? 22.003 0.488 -14.732 1.00 94.12 304 TRP A CA 1
ATOM 2361 C C . TRP A 1 304 ? 22.004 1.010 -13.298 1.00 94.12 304 TRP A C 1
ATOM 2363 O O . TRP A 1 304 ? 22.917 1.740 -12.916 1.00 94.12 304 TRP A O 1
ATOM 2373 N N . PHE A 1 305 ? 20.996 0.633 -12.513 1.00 95.94 305 PHE A N 1
ATOM 2374 C CA . PHE A 1 305 ? 20.869 1.059 -11.126 1.00 95.94 305 PHE A CA 1
ATOM 2375 C C . PHE A 1 305 ? 21.992 0.492 -10.255 1.00 95.94 305 PHE A C 1
ATOM 2377 O O . PHE A 1 305 ? 22.631 1.237 -9.515 1.00 95.94 305 PHE A O 1
ATOM 2384 N N . ASP A 1 306 ? 22.273 -0.808 -10.358 1.00 93.56 306 ASP A N 1
ATOM 2385 C CA . ASP A 1 306 ? 23.241 -1.475 -9.485 1.00 93.56 306 ASP A CA 1
ATOM 2386 C C . ASP A 1 306 ? 24.703 -1.222 -9.872 1.00 93.56 306 ASP A C 1
ATOM 2388 O O . ASP A 1 306 ? 25.575 -1.321 -9.011 1.00 93.56 306 ASP A O 1
ATOM 2392 N N . GLN A 1 307 ? 24.992 -0.871 -11.129 1.00 93.31 307 GLN A N 1
ATOM 2393 C CA . GLN A 1 307 ? 26.367 -0.648 -11.584 1.00 93.31 307 GLN A CA 1
ATOM 2394 C C . GLN A 1 307 ? 27.064 0.502 -10.836 1.00 93.31 307 GLN A C 1
ATOM 2396 O O . GLN A 1 307 ? 28.235 0.369 -10.477 1.00 93.31 307 GLN A O 1
ATOM 2401 N N . ASP A 1 308 ? 26.360 1.615 -10.609 1.00 88.25 308 ASP A N 1
ATOM 2402 C CA . ASP A 1 308 ? 26.946 2.836 -10.036 1.00 88.25 308 ASP A CA 1
ATOM 2403 C C . ASP A 1 308 ? 26.467 3.133 -8.605 1.00 88.25 308 ASP A C 1
ATOM 2405 O O . ASP A 1 308 ? 26.992 4.045 -7.958 1.00 88.25 308 ASP A O 1
ATOM 2409 N N . ARG A 1 309 ? 25.487 2.386 -8.078 1.00 93.75 309 ARG A N 1
ATOM 2410 C CA . ARG A 1 309 ? 24.932 2.597 -6.733 1.00 93.75 309 ARG A CA 1
ATOM 2411 C C . ARG A 1 309 ? 25.932 2.232 -5.633 1.00 93.75 309 ARG A C 1
ATOM 2413 O O . ARG A 1 309 ? 26.548 1.171 -5.643 1.00 93.75 309 ARG A O 1
ATOM 2420 N N . ARG A 1 310 ? 26.046 3.111 -4.634 1.00 92.88 310 ARG A N 1
ATOM 2421 C CA . ARG A 1 310 ? 26.927 2.969 -3.458 1.00 92.88 310 ARG A CA 1
ATOM 2422 C C . ARG A 1 310 ? 26.192 3.059 -2.118 1.00 92.88 310 ARG A C 1
ATOM 2424 O O . ARG A 1 310 ? 26.823 2.861 -1.084 1.00 92.88 310 ARG A O 1
ATOM 2431 N N . PHE A 1 311 ? 24.897 3.370 -2.138 1.00 89.00 311 PHE A N 1
ATOM 2432 C CA . PHE A 1 311 ? 24.005 3.390 -0.976 1.00 89.00 311 PHE A CA 1
ATOM 2433 C C . PHE A 1 311 ? 23.252 2.065 -0.802 1.00 89.00 311 PHE A C 1
ATOM 2435 O O . PHE A 1 311 ? 22.897 1.430 -1.821 1.00 89.00 311 PHE A O 1
#

Sequence (311 aa):
MEWSGPDRGIADAVGARLGIRFLYWSDAVGDLDLRRTRLRTVRLAGAELRSVRLPRSIETVLLRDPPAGLQVEAPDEGSRVDLRLFQDGSDVVIPTGLRRVSTVWLRVGGEVSAAVLETLSELRDLTLTFNAPPGIITDLAHLPRQLRTLKLDDAYGLDPDALPELPRLRSLVLHGTRRTTATTLRRRFTHGPVTLSVDGAKSERWLAEHMDNPFRDWVEESTAFGRAACAAYTRAQQAISAIAPEAADRSAAGEQALRDLVADLNTINSEHELIDTILREQAWNAFRELAGRLSTPDTRAAEWFDQDRRF

Secondary structure (DSSP, 8-state):
-EEESS-SSHHHHHHT-TT--EEEEES--EEEE-TTS--SEEEEE-TTEEEEEPPTT--EEEEESPPTT-EEE-GGGGTT-EEEEE--SSS--PPBT-TT--EEEEEESSEEEGGGGGG-TT--EEEEEESSSS-EEE-GGGS-TT--EEEEES-TT--TTT----TT--EEEEES-BHHHHHHHHHHHTTSSPEEEEESPBPHHHHHHHTT-TTTTHHHH-HHHHHHHHHHHHHHHHHHHHS-TT-TTHHHHHHHHHHHHHHHHHHHHHHH----HHHHHHHHHHHHHHHHHTT--HHHHHHHHHHH---

Foldseek 3Di:
DEEEAEPPVVLVVQLVDQPDQEYEYEQYAEEEENQSHQHQEYEYEHQRAAEYEHHQNHQEYHYEQYHANYAYQYVVLQLRYAYEYAYADAPDADHPSNQNHQHYEYEYEAEYELLNCLSNQNHAEYAYAYPAPCQYYHPLVSHDLNHQYYHYENNQNDDLVPNDDNPNHQEYEYAHYAPVSVVVVCVVPVPHNHDYHYHNHDYPVLCVLDRRQLLSCVCVVPVVLSVLLSVLLVQLLVQLVPQDPPDPCSVVSNLVSLLSSLVSNQVSCVVPVPCDPVNVVSNLVSSVVSCVSSVHDNVVSVCSNPVRHDD